Protein AF-A0AA38WZA1-F1 (afdb_monomer_lite)

InterPro domains:
  IPR000462 CDP-alcohol phosphatidyltransferase [PF01066] (156-261)
  IPR043130 CDP-alcohol phosphatidyltransferase, transmembrane domain [G3DSA:1.20.120.1760] (141-340)
  IPR048254 CDP-alcohol phosphatidyltransferase, conserved site [PS00379] (199-221)

pLDDT: mean 84.02, std 13.25, range [41.31, 98.69]

Sequence (349 aa):
MSEPTSTIYILYNAKASILGKLNYACRKITAGSEDSPCAACDLTHGGLKLDESAEWKQTKKQIGGASVKQLHKDELTPEVRKFLDSNSLRWPMILGQDSKGGPIKLLIDASALQPVSHDHSAFLSLLDKRAAEEAVPIHVKDRLLLPVVPFVPNALLPNHITFIAFVVGLLACVAATSPRFSSLAVYLWLLNRLLDNLDGVLARSRDIASELGGFLDLLSDFIVYSLIPICVAYGQYAANGPDWFTASSFLAITILEATFHVNNFVLFYIAAVSATKQEGELTSLTMKPALIEGLESGLIFTAMFIWPEYVVVMSWAMSLGVVIGTVQRVAALIRVLSNMESVKREKDS

Secondary structure (DSSP, 8-state):
-PPPSEEEEEE-SS-SSHHHHHHHHHHHHHS-TT--S-HHHHHHB-TT--SBPHHHHHHHHHEESEEEEEE-TTS--HHHHHHHHHHTPPSSEEEEEETTTPPPEEEE-HHHHGGGTT-HHHHHHHHHHHHHHTT---EETTTTTGGGGGGS-TTS-HHHHHHHHHHHHHHHHHHHTSGGGHHHHHHHHHHHHHHHHHHHHHHHHTT---HHHHHHHHHHHHHHHHHHHHHHHHHHHHHH-S-HHHHHHHHHHHHHHHHHHHHHHHHHHHHHHHHH--STTGGGTTTPPPSS-HHHHHHHHHHHHH-GGGHHHHHHHHHHHHHHHHHHHHHHHHHHHHHHHHHHHHH--

Foldseek 3Di:
DPPQQKAKEWEWPFDPDPVRLVVQLVCQVPDPPQDRSALSQLQQDDPSDNHGDPLNVLLCVQWASYHYHYDYPVRDDPLRVVVCVVPVADPDFMWMGGPVRRHIGTQGGPVRSNVCSNFSLSVLLSSVVSCVVVVRDIGGPPNVQSVVLVVDDPVCALVNLLVVLLVLLVVLLVLLLALVSLVVSLVSLVVSVVSLSNSVVNCSRVVNDDPVSVVSSVVSCVVSLLSLLVSLLNNVCVVPPDDPLSVLSVVLSVLLVVLVVLLVVLVVVLVVVVVVDPDDPSVVLPDPDFQDDDVNSSVLSSVCSVCVSCSNVSSNVNSVSSNRRSVVSVVVVVVSVVVVVVVVVVVVD

Radius of gyration: 25.32 Å; chains: 1; bounding box: 64×42×68 Å

Structure (mmCIF, N/CA/C/O backbone):
data_AF-A0AA38WZA1-F1
#
_entry.id   AF-A0AA38WZA1-F1
#
loop_
_atom_site.group_PDB
_atom_site.id
_atom_site.type_symbol
_atom_site.label_atom_id
_atom_site.label_alt_id
_atom_site.label_comp_id
_atom_site.label_asym_id
_atom_site.label_entity_id
_atom_site.label_seq_id
_atom_site.pdbx_PDB_ins_code
_atom_site.Cartn_x
_atom_site.Cartn_y
_atom_site.Cartn_z
_atom_site.occupancy
_atom_site.B_iso_or_equiv
_atom_site.auth_seq_id
_atom_site.auth_comp_id
_atom_site.auth_asym_id
_atom_site.auth_atom_id
_atom_site.pdbx_PDB_model_num
ATOM 1 N N . MET A 1 1 ? -0.661 11.905 12.831 1.00 42.66 1 MET A N 1
ATOM 2 C CA . MET A 1 1 ? -2.131 11.832 12.693 1.00 42.66 1 MET A CA 1
ATOM 3 C C . MET A 1 1 ? -2.667 13.250 12.710 1.00 42.66 1 MET A C 1
ATOM 5 O O . MET A 1 1 ? -2.333 13.977 13.636 1.00 42.66 1 MET A O 1
ATOM 9 N N . SER A 1 2 ? -3.411 13.668 11.685 1.00 42.75 2 SER A N 1
ATOM 10 C CA . SER A 1 2 ? -4.224 14.888 11.762 1.00 42.75 2 SER A CA 1
ATOM 11 C C . SER A 1 2 ? -5.241 14.723 12.892 1.00 42.75 2 SER A C 1
ATOM 13 O O . SER A 1 2 ? -5.785 13.627 13.054 1.00 42.75 2 SER A O 1
ATOM 15 N N . GLU A 1 3 ? -5.478 15.765 13.688 1.00 55.97 3 GLU A N 1
ATOM 16 C CA . GLU A 1 3 ? -6.520 15.718 14.717 1.00 55.97 3 GLU A CA 1
ATOM 17 C C . GLU A 1 3 ? -7.881 15.356 14.095 1.00 55.97 3 GLU A C 1
ATOM 19 O O . GLU A 1 3 ? -8.160 15.759 12.961 1.00 55.97 3 GLU A O 1
ATOM 24 N N . PRO A 1 4 ? -8.722 14.568 14.791 1.00 60.84 4 PRO A N 1
ATOM 25 C CA . PRO A 1 4 ? -10.035 14.199 14.280 1.00 60.84 4 PRO A CA 1
ATOM 26 C C . PRO A 1 4 ? -10.887 15.453 14.044 1.00 60.84 4 PRO A C 1
ATOM 28 O O . PRO A 1 4 ? -11.133 16.244 14.955 1.00 60.84 4 PRO A O 1
ATOM 31 N N . THR A 1 5 ? -11.365 15.614 12.811 1.00 79.50 5 THR A N 1
ATOM 32 C CA . THR A 1 5 ? -12.205 16.738 12.376 1.00 79.50 5 THR A CA 1
ATOM 33 C C . THR A 1 5 ? -13.684 16.524 12.686 1.00 79.50 5 THR A C 1
ATOM 35 O O . THR A 1 5 ? -14.514 17.379 12.410 1.00 79.50 5 THR A O 1
ATOM 38 N N . SER A 1 6 ? -14.059 15.367 13.226 1.00 89.31 6 SER A N 1
ATOM 39 C CA . SER A 1 6 ? -15.441 15.040 13.577 1.00 89.31 6 SER A CA 1
ATOM 40 C C . SER A 1 6 ? -15.524 14.032 14.719 1.00 89.31 6 SER A C 1
ATOM 42 O O . SER A 1 6 ? -14.541 13.399 15.100 1.00 89.31 6 SER A O 1
ATOM 44 N N . THR A 1 7 ? -16.717 13.874 15.278 1.00 91.81 7 THR A N 1
ATOM 45 C CA . THR A 1 7 ? -17.067 12.828 16.237 1.00 91.81 7 THR A CA 1
ATOM 46 C C . THR A 1 7 ? -18.258 12.039 15.707 1.00 91.81 7 THR A C 1
ATOM 48 O O . THR A 1 7 ? -19.277 12.623 15.342 1.00 91.81 7 THR A O 1
ATOM 51 N N . ILE A 1 8 ? -18.133 10.714 15.682 1.00 93.81 8 ILE A N 1
ATOM 52 C CA . ILE A 1 8 ? -19.229 9.783 15.407 1.00 93.81 8 ILE A CA 1
ATOM 53 C C . ILE A 1 8 ? -19.674 9.176 16.734 1.00 93.81 8 ILE A C 1
ATOM 55 O O . ILE A 1 8 ? -18.859 8.602 17.456 1.00 93.81 8 ILE A O 1
ATOM 59 N N . TYR A 1 9 ? -20.959 9.299 17.055 1.00 93.94 9 TYR A N 1
ATOM 60 C CA . TYR A 1 9 ? -21.560 8.718 18.250 1.00 93.94 9 TYR A CA 1
ATOM 61 C C . TYR A 1 9 ? -22.383 7.493 17.872 1.00 93.94 9 TYR A C 1
ATOM 63 O O . TYR A 1 9 ? -23.349 7.608 17.123 1.00 93.94 9 TYR A O 1
ATOM 71 N N . ILE A 1 10 ? -22.039 6.338 18.428 1.00 93.75 10 ILE A N 1
ATOM 72 C CA . ILE A 1 10 ? -22.812 5.102 18.297 1.00 93.75 10 ILE A CA 1
ATOM 73 C C . ILE A 1 10 ? -23.594 4.916 19.586 1.00 93.75 10 ILE A C 1
ATOM 75 O O . ILE A 1 10 ? -23.008 4.768 20.661 1.00 93.75 10 ILE A O 1
ATOM 79 N N . LEU A 1 11 ? -24.917 4.985 19.479 1.00 92.31 11 LEU A N 1
ATOM 80 C CA . LEU A 1 11 ? -25.811 5.040 20.624 1.00 92.31 11 LEU A CA 1
ATOM 81 C C . LEU A 1 11 ? -26.553 3.714 20.801 1.00 92.31 11 LEU A C 1
ATOM 83 O O . LEU A 1 11 ? -27.397 3.332 19.985 1.00 92.31 11 LEU A O 1
ATOM 87 N N . TYR A 1 12 ? -26.266 3.027 21.907 1.00 88.44 12 TYR A N 1
ATOM 88 C CA . TYR A 1 12 ? -26.817 1.704 22.193 1.00 88.44 12 TYR A CA 1
ATOM 89 C C . TYR A 1 12 ? -28.188 1.753 22.858 1.00 88.44 12 TYR A C 1
ATOM 91 O O . TYR A 1 12 ? -28.436 2.526 23.78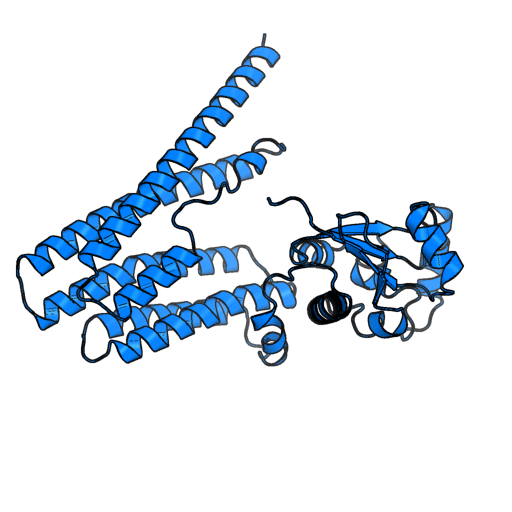4 1.00 88.44 12 TYR A O 1
ATOM 99 N N . ASN A 1 13 ? -29.066 0.815 22.497 1.00 86.31 13 ASN A N 1
ATOM 100 C CA . ASN A 1 13 ? -30.327 0.593 23.209 1.00 86.31 13 ASN A CA 1
ATOM 101 C C . ASN A 1 13 ? -30.139 -0.202 24.526 1.00 86.31 13 ASN A C 1
ATOM 103 O O . ASN A 1 13 ? -30.942 -1.080 24.853 1.00 86.31 13 ASN A O 1
ATOM 107 N N . ALA A 1 14 ? -29.079 0.095 25.282 1.00 81.31 14 ALA A N 1
ATOM 108 C CA . ALA A 1 14 ? -28.674 -0.612 26.496 1.00 81.31 14 ALA A CA 1
ATOM 109 C C . ALA A 1 14 ? -28.060 0.350 27.534 1.00 81.31 14 ALA A C 1
ATOM 111 O O . ALA A 1 14 ? -27.714 1.488 27.211 1.00 81.31 14 ALA A O 1
ATOM 112 N N . LYS A 1 15 ? -27.963 -0.104 28.791 1.00 78.12 15 LYS A N 1
ATOM 113 C CA . LYS A 1 15 ? -27.256 0.593 29.881 1.00 78.12 15 LYS A CA 1
ATOM 114 C C . LYS A 1 15 ? -25.952 -0.141 30.201 1.00 78.12 15 LYS A C 1
ATOM 116 O O . LYS A 1 15 ? -25.954 -1.372 30.196 1.00 78.12 15 LYS A O 1
ATOM 121 N N . ALA A 1 16 ? -24.894 0.594 30.533 1.00 70.00 16 ALA A N 1
ATOM 122 C CA . ALA A 1 16 ? -23.582 0.041 30.869 1.00 70.00 16 ALA A CA 1
ATOM 123 C C . ALA A 1 16 ? -23.540 -0.621 32.261 1.00 70.00 16 ALA A C 1
ATOM 125 O O . ALA A 1 16 ? -22.668 -1.447 32.532 1.00 70.00 16 ALA A O 1
ATOM 126 N N . SER A 1 17 ? -24.481 -0.296 33.154 1.00 74.56 17 SER A N 1
ATOM 127 C CA . SER A 1 17 ? -24.561 -0.880 34.502 1.00 74.56 17 SER A CA 1
ATOM 128 C C . SER A 1 17 ? -24.765 -2.404 34.512 1.00 74.56 17 SER A C 1
ATOM 130 O O . SER A 1 17 ? -25.388 -2.961 33.614 1.00 74.56 17 SER A O 1
ATOM 132 N N . ILE A 1 18 ? -24.314 -3.096 35.568 1.00 68.56 18 ILE A N 1
ATOM 133 C CA . ILE A 1 18 ? -24.447 -4.566 35.719 1.00 68.56 18 ILE A CA 1
ATOM 134 C C . ILE A 1 18 ? -25.905 -5.028 35.542 1.00 68.56 18 ILE A C 1
ATOM 136 O O . ILE A 1 18 ? -26.176 -5.980 34.812 1.00 68.56 18 ILE A O 1
ATOM 140 N N . LEU A 1 19 ? -26.857 -4.309 36.147 1.00 66.50 19 LEU A N 1
ATOM 141 C CA . LEU A 1 19 ? -28.291 -4.568 35.969 1.00 66.50 19 LEU A CA 1
ATOM 142 C C . LEU A 1 19 ? -28.751 -4.334 34.520 1.00 66.50 19 LEU A C 1
ATOM 144 O O . LEU A 1 19 ? -29.593 -5.067 34.006 1.00 66.50 19 LEU A O 1
ATOM 148 N N . GLY A 1 20 ? -28.201 -3.314 33.858 1.00 64.38 20 GLY A N 1
ATOM 149 C CA . GLY A 1 20 ? -28.440 -3.022 32.446 1.00 64.38 20 GLY A CA 1
ATOM 150 C C . GLY A 1 20 ? -27.975 -4.145 31.523 1.00 64.38 20 GLY A C 1
ATOM 151 O O . GLY A 1 20 ? -28.714 -4.534 30.619 1.00 64.38 20 GLY A O 1
ATOM 152 N N . LYS A 1 21 ? -26.798 -4.708 31.809 1.00 68.50 21 LYS A N 1
ATOM 153 C CA . LYS A 1 21 ? -26.212 -5.846 31.089 1.00 68.50 21 LYS A CA 1
ATOM 154 C C . LYS A 1 21 ? -27.073 -7.103 31.215 1.00 68.50 21 LYS A C 1
ATOM 156 O O . LYS A 1 21 ? -27.372 -7.737 30.208 1.00 68.50 21 LYS A O 1
ATOM 161 N N . LEU A 1 22 ? -27.530 -7.421 32.430 1.00 66.62 22 LEU A N 1
ATOM 162 C CA . LEU A 1 22 ? -28.436 -8.550 32.679 1.00 66.62 22 LEU A CA 1
ATOM 163 C C . LEU A 1 22 ? -29.771 -8.377 31.944 1.00 66.62 22 LEU A C 1
ATOM 165 O O . LEU A 1 22 ? -30.235 -9.300 31.283 1.00 66.62 22 LEU A O 1
ATOM 169 N N . ASN A 1 23 ? -30.353 -7.177 31.993 1.00 69.62 23 ASN A N 1
ATOM 170 C CA . ASN A 1 23 ? -31.602 -6.881 31.294 1.00 69.62 23 ASN A CA 1
ATOM 171 C C . ASN A 1 23 ? -31.451 -6.989 29.764 1.00 69.62 23 ASN A C 1
ATOM 173 O O . ASN A 1 23 ? -32.326 -7.520 29.083 1.00 69.62 23 ASN A O 1
ATOM 177 N N . TYR A 1 24 ? -30.325 -6.529 29.211 1.00 66.25 24 TYR A N 1
ATOM 178 C CA . TYR A 1 24 ? -30.019 -6.693 27.790 1.00 66.25 24 TYR A CA 1
ATOM 179 C C . TYR A 1 24 ? -29.881 -8.171 27.399 1.00 66.25 24 TYR A C 1
ATOM 181 O O . TYR A 1 24 ? -30.497 -8.597 26.425 1.00 66.25 24 TYR A O 1
ATOM 189 N N . ALA A 1 25 ? -29.142 -8.960 28.185 1.00 60.75 25 ALA A N 1
ATOM 190 C CA . ALA A 1 25 ? -28.989 -10.394 27.955 1.00 60.75 25 ALA A CA 1
ATOM 191 C C . ALA A 1 25 ? -30.342 -11.124 27.987 1.00 60.75 25 ALA A C 1
ATOM 193 O O . ALA A 1 25 ? -30.638 -11.891 27.075 1.00 60.75 25 ALA A O 1
ATOM 194 N N . CYS A 1 26 ? -31.203 -10.824 28.967 1.00 64.12 26 CYS A N 1
ATOM 195 C CA . CYS A 1 26 ? -32.563 -11.361 29.013 1.00 64.12 26 CYS A CA 1
ATOM 196 C C . CYS A 1 26 ? -33.363 -10.987 27.759 1.00 64.12 26 CYS A C 1
ATOM 198 O O . CYS A 1 26 ? -33.922 -11.876 27.130 1.00 64.12 26 CYS A O 1
ATOM 200 N N . ARG A 1 27 ? -33.360 -9.710 27.344 1.00 70.12 27 ARG A N 1
ATOM 201 C CA . ARG A 1 27 ? -34.055 -9.255 26.124 1.00 70.12 27 ARG A CA 1
ATOM 202 C C . ARG A 1 27 ? -33.542 -9.928 24.853 1.00 70.12 27 ARG A C 1
ATOM 204 O O . ARG A 1 27 ? -34.330 -10.154 23.948 1.00 70.12 27 ARG A O 1
ATOM 211 N N . LYS A 1 28 ? -32.244 -10.226 24.774 1.00 66.25 28 LYS A N 1
ATOM 212 C CA . LYS A 1 28 ? -31.635 -10.914 23.627 1.00 66.25 28 LYS A CA 1
ATOM 213 C C . LYS A 1 28 ? -32.010 -12.397 23.578 1.00 66.25 28 LYS A C 1
ATOM 215 O O . LYS A 1 28 ? -32.146 -12.938 22.493 1.00 66.25 28 LYS A O 1
ATOM 220 N N . ILE A 1 29 ? -32.210 -13.034 24.733 1.00 62.12 29 ILE A N 1
ATOM 221 C CA . ILE A 1 29 ? -32.649 -14.437 24.831 1.00 62.12 29 ILE A CA 1
ATOM 222 C C . ILE A 1 29 ? -34.163 -14.574 24.599 1.00 62.12 29 ILE A C 1
ATOM 224 O O . ILE A 1 29 ? -34.610 -15.589 24.077 1.00 62.12 29 ILE A O 1
ATOM 228 N N . THR A 1 30 ? -34.960 -13.575 24.995 1.00 62.84 30 THR A N 1
ATOM 229 C CA . THR A 1 30 ? -36.426 -13.607 24.858 1.00 62.84 30 THR A CA 1
ATOM 230 C C . THR A 1 30 ? -36.948 -13.018 23.547 1.00 62.84 30 THR A C 1
ATOM 232 O O . THR A 1 30 ? -38.119 -13.221 23.230 1.00 62.84 30 THR A O 1
ATOM 235 N N . ALA A 1 31 ? -36.125 -12.280 22.798 1.00 59.47 31 ALA A N 1
ATOM 236 C CA . ALA A 1 31 ? -36.460 -11.826 21.453 1.00 59.47 31 ALA A CA 1
ATOM 237 C C . ALA A 1 31 ? -36.392 -12.999 20.460 1.00 59.47 31 ALA A C 1
ATOM 239 O O . ALA A 1 31 ? -35.488 -13.831 20.530 1.00 59.47 31 ALA A O 1
ATOM 240 N N . GLY A 1 32 ? -37.359 -13.076 19.541 1.00 51.56 32 GLY A N 1
ATOM 241 C CA . GLY A 1 32 ? -37.324 -14.045 18.443 1.00 51.56 32 GLY A CA 1
ATOM 242 C C . GLY A 1 32 ? -36.107 -13.813 17.542 1.00 51.56 32 GLY A C 1
ATOM 243 O O . GLY A 1 32 ? -35.591 -12.701 17.470 1.00 51.56 32 GLY A O 1
ATOM 244 N N . SER A 1 33 ? -35.660 -14.853 16.837 1.00 49.12 33 SER A N 1
ATOM 245 C CA . SER A 1 33 ? -34.433 -14.857 16.021 1.00 49.12 33 SER A CA 1
ATOM 246 C C . SER A 1 33 ? -34.364 -13.801 14.905 1.00 49.12 33 SER A C 1
ATOM 248 O O . SER A 1 33 ? -33.310 -13.661 14.294 1.00 49.12 33 SER A O 1
ATOM 250 N N . GLU A 1 34 ? -35.454 -13.083 14.623 1.00 43.75 34 GLU A N 1
ATOM 251 C CA . GLU A 1 34 ? -35.543 -12.084 13.549 1.00 43.75 34 GLU A CA 1
ATOM 252 C C . GLU A 1 34 ? -35.405 -10.625 14.029 1.00 43.75 34 GLU A C 1
ATOM 254 O O . GLU A 1 34 ? -35.058 -9.765 13.224 1.00 43.75 34 GLU A O 1
ATOM 259 N N . ASP A 1 35 ? -35.575 -10.333 15.326 1.00 53.62 35 ASP A N 1
ATOM 260 C CA . ASP A 1 35 ? -35.539 -8.960 15.852 1.00 53.62 35 ASP A CA 1
ATOM 261 C C . ASP A 1 35 ? -34.460 -8.795 16.926 1.00 53.62 35 ASP A C 1
ATOM 263 O O . ASP A 1 35 ? -34.670 -9.039 18.119 1.00 53.62 35 ASP A O 1
ATOM 267 N N . SER A 1 36 ? -33.282 -8.318 16.514 1.00 61.91 36 SER A N 1
ATOM 268 C CA . SER A 1 36 ? -32.263 -7.909 17.477 1.00 61.91 36 SER A CA 1
ATOM 269 C C . SER A 1 36 ? -32.758 -6.750 18.354 1.00 61.91 36 SER A C 1
ATOM 271 O O . SER A 1 36 ? -33.185 -5.713 17.838 1.00 61.91 36 SER A O 1
ATOM 273 N N . PRO A 1 37 ? -32.617 -6.831 19.690 1.00 69.75 37 PRO A N 1
ATOM 274 C CA . PRO A 1 37 ? -32.980 -5.738 20.588 1.00 69.75 37 PRO A CA 1
ATOM 275 C C . PRO A 1 37 ? -32.096 -4.482 20.433 1.00 69.75 37 PRO A C 1
ATOM 277 O O . PRO A 1 37 ? -32.447 -3.428 20.988 1.00 69.75 37 PRO A O 1
ATOM 280 N N . CYS A 1 38 ? -30.950 -4.584 19.741 1.00 80.25 38 CYS A N 1
ATOM 281 C CA . CYS A 1 38 ? -30.001 -3.495 19.513 1.00 80.25 38 CYS A CA 1
ATOM 282 C C . CYS A 1 38 ? -29.045 -3.792 18.332 1.00 80.25 38 CYS A C 1
ATOM 284 O O . CYS A 1 38 ? -27.945 -4.295 18.547 1.00 80.25 38 CYS A O 1
ATOM 286 N N . ALA A 1 39 ? -29.396 -3.364 17.113 1.00 84.25 39 ALA A N 1
ATOM 287 C CA . ALA A 1 39 ? -28.523 -3.438 15.929 1.00 84.25 39 ALA A CA 1
ATOM 288 C C . ALA A 1 39 ? -27.110 -2.864 16.140 1.00 84.25 39 ALA A C 1
ATOM 290 O O . ALA A 1 39 ? -26.127 -3.456 15.711 1.00 84.25 39 ALA A O 1
ATOM 291 N N . ALA A 1 40 ? -26.990 -1.730 16.840 1.00 85.44 40 ALA A N 1
ATOM 292 C CA . ALA A 1 40 ? -25.684 -1.152 17.160 1.00 85.44 40 ALA A CA 1
ATOM 293 C C . ALA A 1 40 ? -24.842 -2.084 18.038 1.00 85.44 40 ALA A C 1
ATOM 295 O O . ALA A 1 40 ? -23.640 -2.160 17.858 1.00 85.44 40 ALA A O 1
ATOM 296 N N . CYS A 1 41 ? -25.464 -2.789 18.981 1.00 82.88 41 CYS A N 1
ATOM 297 C CA . CYS A 1 41 ? -24.758 -3.697 19.873 1.00 82.88 41 CYS A CA 1
ATOM 298 C C . CYS A 1 41 ? -24.292 -4.948 19.121 1.00 82.88 41 CYS A C 1
ATOM 300 O O . CYS A 1 41 ? -23.222 -5.464 19.409 1.00 82.88 41 CYS A O 1
ATOM 302 N N . ASP A 1 42 ? -25.081 -5.426 18.160 1.00 82.56 42 ASP A N 1
ATOM 303 C CA . ASP A 1 42 ? -24.686 -6.555 17.317 1.00 82.56 42 ASP A CA 1
ATOM 304 C C . ASP A 1 42 ? -23.568 -6.201 16.334 1.00 82.56 42 ASP A C 1
ATOM 306 O O . ASP A 1 42 ? -22.722 -7.044 16.061 1.00 82.56 42 ASP A O 1
ATOM 310 N N . LEU A 1 43 ? -23.528 -4.948 15.876 1.00 83.81 43 LEU A N 1
ATOM 311 C CA . LEU A 1 43 ? -22.451 -4.432 15.036 1.00 83.81 43 LEU A CA 1
ATOM 312 C C . LEU A 1 43 ? -21.132 -4.275 15.809 1.00 83.81 43 LEU A C 1
ATOM 314 O O . LEU A 1 43 ? -20.058 -4.379 15.224 1.00 83.81 43 LEU A O 1
ATOM 318 N N . THR A 1 44 ? -21.188 -3.961 17.108 1.00 83.81 44 THR A N 1
ATOM 319 C CA . THR A 1 44 ? -19.987 -3.610 17.882 1.00 83.81 44 THR A CA 1
ATOM 320 C C . THR A 1 44 ? -19.493 -4.693 18.839 1.00 83.81 44 THR A C 1
ATOM 322 O O . THR A 1 44 ? -18.324 -4.655 19.234 1.00 83.81 44 THR A O 1
ATOM 325 N N . HIS A 1 45 ? -20.335 -5.660 19.217 1.00 80.06 45 HIS A N 1
ATOM 326 C CA . HIS A 1 45 ? -20.035 -6.652 20.253 1.00 80.06 45 HIS A CA 1
ATOM 327 C C . HIS A 1 45 ? -20.227 -8.101 19.784 1.00 80.06 45 HIS A C 1
ATOM 329 O O . HIS A 1 45 ? -21.230 -8.464 19.172 1.00 80.06 45 HIS A O 1
ATOM 335 N N . GLY A 1 46 ? -19.288 -8.971 20.173 1.00 58.12 46 GLY A N 1
ATOM 336 C CA . GLY A 1 46 ? -19.288 -10.401 19.844 1.00 58.12 46 GLY A CA 1
ATOM 337 C C . GLY A 1 46 ? -20.189 -11.239 20.761 1.00 58.12 46 GLY A C 1
ATOM 338 O O . GLY A 1 46 ? -19.706 -12.032 21.572 1.00 58.12 46 GLY A O 1
ATOM 339 N N . GLY A 1 47 ? -21.510 -11.081 20.654 1.00 58.88 47 GLY A N 1
ATOM 340 C CA . GLY A 1 47 ? -22.481 -11.929 21.362 1.00 58.88 47 GLY A CA 1
ATOM 341 C C . GLY A 1 47 ? -22.907 -11.404 22.741 1.00 58.88 47 GLY A C 1
ATOM 342 O O . GLY A 1 47 ? -23.539 -10.353 22.828 1.00 58.88 47 GLY A O 1
ATOM 343 N N . LEU A 1 48 ? -22.682 -12.186 23.810 1.00 51.34 48 LEU A N 1
ATOM 344 C CA . LEU A 1 48 ? -23.054 -11.843 25.202 1.00 51.34 48 LEU A CA 1
ATOM 345 C C . LEU A 1 48 ? -21.925 -11.151 25.982 1.00 51.34 48 LEU A C 1
ATOM 347 O O . LEU A 1 48 ? -22.153 -10.647 27.084 1.00 51.34 48 LEU A O 1
ATOM 351 N N . LYS A 1 49 ? -20.706 -11.144 25.435 1.00 52.47 49 LYS A N 1
ATOM 352 C CA . LYS A 1 49 ? -19.605 -10.357 25.985 1.00 52.47 49 LYS A CA 1
ATOM 353 C C . LYS A 1 49 ? -19.719 -8.920 25.468 1.00 52.47 49 LYS A C 1
ATOM 355 O O . LYS A 1 49 ? -20.136 -8.687 24.341 1.00 52.47 49 LYS A O 1
ATOM 360 N N . LEU A 1 50 ? -19.425 -7.964 26.345 1.00 58.00 50 LEU A N 1
ATOM 361 C CA . LEU A 1 50 ? -19.583 -6.519 26.106 1.00 58.00 50 LEU A CA 1
ATOM 362 C C . LEU A 1 50 ? -18.256 -5.836 25.762 1.00 58.00 50 LEU A C 1
ATOM 364 O O . LEU A 1 50 ? -18.125 -4.619 25.867 1.00 58.00 50 LEU A O 1
ATOM 368 N N . ASP A 1 51 ? -17.249 -6.625 25.414 1.00 68.88 51 ASP A N 1
ATOM 369 C CA . ASP A 1 51 ? -16.049 -6.145 24.759 1.00 68.88 51 ASP A CA 1
ATOM 370 C C . ASP A 1 51 ? -16.336 -5.872 23.279 1.00 68.88 51 ASP A C 1
ATOM 372 O O . ASP A 1 51 ? -17.219 -6.472 22.664 1.00 68.88 51 ASP A O 1
ATOM 376 N N . GLU A 1 52 ? -15.622 -4.900 22.712 1.00 80.44 52 GLU A N 1
ATOM 377 C CA . GLU A 1 52 ? -15.641 -4.673 21.266 1.00 80.44 52 GLU A CA 1
ATOM 378 C C . GLU A 1 52 ? -15.212 -5.961 20.548 1.00 80.44 52 GLU A C 1
ATOM 380 O O . GLU A 1 52 ? -14.160 -6.527 20.886 1.00 80.44 52 GLU A O 1
ATOM 385 N N . SER A 1 53 ? -15.990 -6.393 19.550 1.00 79.06 53 SER A N 1
ATOM 386 C CA . SER A 1 53 ? -15.619 -7.537 18.715 1.00 79.06 53 SER A CA 1
ATOM 387 C C . SER A 1 53 ? -14.321 -7.250 17.950 1.00 79.06 53 SER A C 1
ATOM 389 O O . SER A 1 53 ? -13.910 -6.093 17.774 1.00 79.06 53 SER A O 1
ATOM 391 N N . ALA A 1 54 ? -13.630 -8.305 17.516 1.00 74.38 54 ALA A N 1
ATOM 392 C CA . ALA A 1 54 ? -12.430 -8.140 16.702 1.00 74.38 54 ALA A CA 1
ATOM 393 C C . ALA A 1 54 ? -12.762 -7.447 15.366 1.00 74.38 54 ALA A C 1
ATOM 395 O O . ALA A 1 54 ? -12.050 -6.510 14.983 1.00 74.38 54 ALA A O 1
ATOM 396 N N . GLU A 1 55 ? -13.887 -7.814 14.737 1.00 75.19 55 GLU A N 1
ATOM 397 C CA . GLU A 1 55 ? -14.351 -7.209 13.481 1.00 75.19 55 GLU A CA 1
ATOM 398 C C . GLU A 1 55 ? -14.672 -5.721 13.674 1.00 75.19 55 GLU A C 1
ATOM 400 O O . GLU A 1 55 ? -14.289 -4.858 12.872 1.00 75.19 55 GLU A O 1
ATOM 405 N N . TRP A 1 56 ? -15.308 -5.375 14.797 1.00 87.00 56 TRP A N 1
ATOM 406 C CA . TRP A 1 56 ? -15.629 -3.993 15.119 1.00 87.00 56 TRP A CA 1
ATOM 407 C C . TRP A 1 56 ? -14.380 -3.134 15.331 1.00 87.00 56 TRP A C 1
ATOM 409 O O . TRP A 1 56 ? -14.293 -2.023 14.801 1.00 87.00 56 TRP A O 1
ATOM 419 N N . LYS A 1 57 ? -13.361 -3.645 16.033 1.00 82.88 57 LYS A N 1
ATOM 420 C CA . LYS A 1 57 ? -12.082 -2.931 16.209 1.00 82.88 57 LYS A CA 1
ATOM 421 C C . LYS A 1 57 ? -11.423 -2.606 14.873 1.00 82.88 57 LYS A C 1
ATOM 423 O O . LYS A 1 57 ? -10.813 -1.544 14.736 1.00 82.88 57 LYS A O 1
ATOM 428 N N . GLN A 1 58 ? -11.527 -3.499 13.891 1.00 76.75 58 GLN A N 1
ATOM 429 C CA . GLN A 1 58 ? -11.008 -3.260 12.548 1.00 76.75 58 GLN A CA 1
ATOM 430 C C . GLN A 1 58 ? -11.862 -2.245 11.781 1.00 76.75 58 GLN A C 1
ATOM 432 O O . GLN A 1 58 ? -11.316 -1.319 11.185 1.00 76.75 58 GLN A O 1
ATOM 437 N N . THR A 1 59 ? -13.184 -2.361 11.867 1.00 82.38 59 THR A N 1
ATOM 438 C CA . THR A 1 59 ? -14.151 -1.434 11.254 1.00 82.38 59 THR A CA 1
ATOM 439 C C . THR A 1 59 ? -13.956 -0.007 11.749 1.00 82.38 59 THR A C 1
ATOM 441 O O . THR A 1 59 ? -13.836 0.931 10.965 1.00 82.38 59 THR A O 1
ATOM 444 N N . LYS A 1 60 ? -13.810 0.160 13.065 1.00 87.44 60 LYS A N 1
ATOM 445 C CA . LYS A 1 60 ? -13.549 1.444 13.716 1.00 87.44 60 LYS A CA 1
ATOM 446 C C . LYS A 1 60 ? -12.267 2.110 13.207 1.00 87.44 60 LYS A C 1
ATOM 448 O O . LYS A 1 60 ? -12.240 3.328 13.072 1.00 87.44 60 LYS A O 1
ATOM 453 N N . LYS A 1 61 ? -11.224 1.335 12.874 1.00 81.50 61 LYS A N 1
ATOM 454 C CA . LYS A 1 61 ? -9.973 1.855 12.281 1.00 81.50 61 LYS A CA 1
ATOM 455 C C . LYS A 1 61 ? -10.147 2.358 10.845 1.00 81.50 61 LYS A C 1
ATOM 457 O O . LYS A 1 61 ? -9.317 3.140 10.391 1.00 81.50 61 LYS A O 1
ATOM 462 N N . GLN A 1 62 ? -11.180 1.910 10.131 1.00 80.19 62 GLN A N 1
ATOM 463 C CA . GLN A 1 62 ? -11.462 2.363 8.766 1.00 80.19 62 GLN A CA 1
ATOM 464 C C . GLN A 1 62 ? -12.183 3.715 8.739 1.00 80.19 62 GLN A C 1
ATOM 466 O O . GLN A 1 62 ? -12.144 4.388 7.715 1.00 80.19 62 GLN A O 1
ATOM 471 N N . ILE A 1 63 ? -12.785 4.145 9.853 1.00 87.12 63 ILE A N 1
ATOM 472 C CA . ILE A 1 63 ? -13.429 5.457 9.991 1.00 87.12 63 ILE A CA 1
ATOM 473 C C . ILE A 1 63 ? -12.351 6.505 10.306 1.00 87.12 63 ILE A C 1
ATOM 475 O O . ILE A 1 63 ? -12.063 6.821 11.459 1.00 87.12 63 ILE A O 1
ATOM 479 N N . GLY A 1 64 ? -11.718 7.028 9.260 1.00 81.06 64 GLY A N 1
ATOM 480 C CA . GLY A 1 64 ? -10.763 8.129 9.333 1.00 81.06 64 GLY A CA 1
ATOM 481 C C . GLY A 1 64 ? -11.445 9.494 9.465 1.00 81.06 64 GLY A C 1
ATOM 482 O O . GLY A 1 64 ? -12.620 9.664 9.146 1.00 81.06 64 GLY A O 1
ATOM 483 N N . GLY A 1 65 ? -10.703 10.494 9.948 1.00 80.62 65 GLY A N 1
ATOM 484 C CA . GLY A 1 65 ? -11.200 11.871 10.095 1.00 80.62 65 GLY A CA 1
ATOM 485 C C . GLY A 1 65 ? -12.173 12.093 11.260 1.00 80.62 65 GLY A C 1
ATOM 486 O O . GLY A 1 65 ? -12.501 13.239 11.556 1.00 80.62 65 GLY A O 1
ATOM 487 N N . ALA A 1 66 ? -12.580 11.040 11.979 1.00 85.81 66 ALA A N 1
ATOM 488 C CA . ALA A 1 66 ? -13.472 11.159 13.125 1.00 85.81 66 ALA A CA 1
ATOM 489 C C . ALA A 1 66 ? -13.041 10.337 14.344 1.00 85.81 66 ALA A C 1
ATOM 491 O O . ALA A 1 66 ? -12.462 9.260 14.234 1.00 85.81 66 ALA A O 1
ATOM 492 N N . SER A 1 67 ? -13.382 10.842 15.530 1.00 88.88 67 SER A N 1
ATOM 493 C CA . SER A 1 67 ? -13.339 10.084 16.778 1.00 88.88 67 SER A CA 1
ATOM 494 C C . SER A 1 67 ? -14.637 9.299 16.946 1.00 88.88 67 SER A C 1
ATOM 496 O O . SER A 1 67 ? -15.720 9.881 16.948 1.00 88.88 67 SER A O 1
ATOM 498 N N . VAL A 1 68 ? -14.547 7.977 17.089 1.00 91.50 68 VAL A N 1
ATOM 499 C CA . VAL A 1 68 ? -15.720 7.113 17.281 1.00 91.50 68 VAL A CA 1
ATOM 500 C C . VAL A 1 68 ? -15.966 6.905 18.775 1.00 91.50 68 VAL A C 1
ATOM 502 O O . VAL A 1 68 ? -15.214 6.194 19.448 1.00 91.50 68 VAL A O 1
ATOM 505 N N . LYS A 1 69 ? -17.040 7.510 19.291 1.00 91.25 69 LYS A N 1
ATOM 506 C CA . LYS A 1 69 ? -17.521 7.359 20.669 1.00 91.25 69 LYS A CA 1
ATOM 507 C C . LYS A 1 69 ? -18.708 6.407 20.703 1.00 91.25 69 LYS A C 1
ATOM 509 O O . LYS A 1 69 ? -19.685 6.591 19.987 1.00 91.25 69 LYS A O 1
ATOM 514 N N . GLN A 1 70 ? -18.641 5.408 21.567 1.00 91.38 70 GLN A N 1
ATOM 515 C CA . GLN A 1 70 ? -19.720 4.446 21.776 1.00 91.38 70 GLN A CA 1
ATOM 516 C C . GLN A 1 70 ? -20.310 4.706 23.148 1.00 91.38 70 GLN A C 1
ATOM 518 O O . GLN A 1 70 ? -19.570 4.671 24.127 1.00 91.38 70 GLN A O 1
ATOM 523 N N . LEU A 1 71 ? -21.599 5.022 23.205 1.00 88.19 71 LEU A N 1
ATOM 524 C CA . LEU A 1 71 ? -22.248 5.471 24.431 1.00 88.19 71 LEU A CA 1
ATOM 525 C C . LEU A 1 71 ? -23.495 4.637 24.710 1.00 88.19 71 LEU A C 1
ATOM 527 O O . LEU A 1 71 ? -24.391 4.502 23.869 1.00 88.19 71 LEU A O 1
ATOM 531 N N . HIS A 1 72 ? -23.577 4.129 25.933 1.00 86.75 72 HIS A N 1
ATOM 532 C CA . HIS A 1 72 ? -24.812 3.599 26.493 1.00 86.75 72 HIS A CA 1
ATOM 533 C C . HIS A 1 72 ? -25.730 4.735 26.964 1.00 86.75 72 HIS A C 1
ATOM 535 O O . HIS A 1 72 ? -25.321 5.891 27.096 1.00 86.75 72 HIS A O 1
ATOM 541 N N . LYS A 1 73 ? -26.997 4.417 27.257 1.00 85.00 73 LYS A N 1
ATOM 542 C CA . LYS A 1 73 ? -28.004 5.415 27.681 1.00 85.00 73 LYS A CA 1
ATOM 543 C C . LYS A 1 73 ? -27.592 6.221 28.921 1.00 85.00 73 LYS A C 1
ATOM 545 O O . LYS A 1 73 ? -28.017 7.364 29.094 1.00 85.00 73 LYS A O 1
ATOM 550 N N . ASP A 1 74 ? -26.805 5.612 29.797 1.00 84.31 74 ASP A N 1
ATOM 551 C CA . ASP A 1 74 ? -26.266 6.183 31.030 1.00 84.31 74 ASP A CA 1
ATOM 552 C C . ASP A 1 74 ? -24.938 6.936 30.844 1.00 84.31 74 ASP A C 1
ATOM 554 O O . ASP A 1 74 ? -24.542 7.670 31.743 1.00 84.31 74 ASP A O 1
ATOM 558 N N . GLU A 1 75 ? -24.308 6.846 29.672 1.00 86.88 75 GLU A N 1
ATOM 559 C CA . GLU A 1 75 ? -23.004 7.457 29.357 1.00 86.88 75 GLU A CA 1
ATOM 560 C C . GLU A 1 75 ? -23.124 8.687 28.439 1.00 86.88 75 GLU A C 1
ATOM 562 O O . GLU A 1 75 ? -22.126 9.255 27.997 1.00 86.88 75 GLU A O 1
ATOM 567 N N . LEU A 1 76 ? -24.353 9.107 28.123 1.00 87.44 76 LEU A N 1
ATOM 568 C CA . LEU A 1 76 ? -24.607 10.230 27.224 1.00 87.44 76 LEU A CA 1
ATOM 569 C C . LEU A 1 76 ? -24.030 11.537 27.768 1.00 87.44 76 LEU A C 1
ATOM 571 O O . LEU A 1 76 ? -24.287 11.920 28.912 1.00 87.44 76 LEU A O 1
ATOM 575 N N . THR A 1 77 ? -23.334 12.274 26.904 1.00 87.88 77 THR A N 1
ATOM 576 C CA . THR A 1 77 ? -22.937 13.650 27.203 1.00 87.88 77 THR A CA 1
ATOM 577 C C . THR A 1 77 ? -24.177 14.557 27.275 1.00 87.88 77 THR A C 1
ATOM 579 O O . THR A 1 77 ? -25.196 14.266 26.633 1.00 87.88 77 THR A O 1
ATOM 582 N N . PRO A 1 78 ? -24.124 15.677 28.023 1.00 88.12 78 PRO A N 1
ATOM 583 C CA . PRO A 1 78 ? -25.253 16.607 28.130 1.00 88.12 78 PRO A CA 1
ATOM 584 C C . PRO A 1 78 ? -25.755 17.116 26.771 1.00 88.12 78 PRO A C 1
ATOM 586 O O . PRO A 1 78 ? -26.959 17.253 26.564 1.00 88.12 78 PRO A O 1
ATOM 589 N N . GLU A 1 79 ? -24.835 17.341 25.831 1.00 88.81 79 GLU A N 1
ATOM 590 C CA . GLU A 1 79 ? -25.129 17.794 24.468 1.00 88.81 79 GLU A CA 1
ATOM 591 C C . GLU A 1 79 ? -25.939 16.762 23.677 1.00 88.81 79 GLU A C 1
ATOM 593 O O . GLU A 1 79 ? -26.985 17.093 23.117 1.00 88.81 79 GLU A O 1
ATOM 598 N N . VAL A 1 80 ? -25.501 15.497 23.686 1.00 88.88 80 VAL A N 1
ATOM 599 C CA . VAL A 1 80 ? -26.203 14.403 23.003 1.00 88.88 80 VAL A CA 1
ATOM 600 C C . VAL A 1 80 ? -27.579 14.189 23.629 1.00 88.88 80 VAL A C 1
ATOM 602 O O . VAL A 1 80 ? -28.560 14.053 22.905 1.00 88.88 80 VAL A O 1
ATOM 605 N N . ARG A 1 81 ? -27.691 14.226 24.964 1.00 89.62 81 ARG A N 1
ATOM 606 C CA . ARG A 1 81 ? -28.984 14.086 25.651 1.00 89.62 81 ARG A CA 1
ATOM 607 C C . ARG A 1 81 ? -29.971 15.178 25.232 1.00 89.62 81 ARG A C 1
ATOM 609 O O . ARG A 1 81 ? -31.080 14.856 24.822 1.00 89.62 81 ARG A O 1
ATOM 616 N N . LYS A 1 82 ? -29.539 16.443 25.235 1.00 89.00 82 LYS A N 1
ATOM 617 C CA . LYS A 1 82 ? -30.374 17.578 24.809 1.00 89.00 82 LYS A CA 1
ATOM 618 C C . LYS A 1 82 ? -30.860 17.422 23.363 1.00 89.00 82 LYS A C 1
ATOM 620 O O . LYS A 1 82 ? -32.015 17.728 23.065 1.00 89.00 82 LYS A O 1
ATOM 625 N N . PHE A 1 83 ? -29.994 16.943 22.470 1.00 90.50 83 PHE A N 1
ATOM 626 C CA . PHE A 1 83 ? -30.358 16.670 21.080 1.00 90.50 83 PHE A CA 1
ATOM 627 C C . PHE A 1 83 ? -31.434 15.580 20.971 1.00 90.50 83 PHE A C 1
ATOM 629 O O . PHE A 1 83 ? -32.423 15.774 20.265 1.00 90.50 83 PHE A O 1
ATOM 636 N N . LEU A 1 84 ? -31.283 14.466 21.693 1.00 89.31 84 LEU A N 1
ATOM 637 C CA . LEU A 1 84 ? -32.260 13.372 21.689 1.00 89.31 84 LEU A CA 1
ATOM 638 C C . LEU A 1 84 ? -33.628 13.813 22.219 1.00 89.31 84 LEU A C 1
ATOM 640 O O . LEU A 1 84 ? -34.643 13.524 21.584 1.00 89.31 84 LEU A O 1
ATOM 644 N N . ASP A 1 85 ? -33.643 14.557 23.328 1.00 87.00 85 ASP A N 1
ATOM 645 C CA . ASP A 1 85 ? -34.871 15.071 23.947 1.00 87.00 85 ASP A CA 1
ATOM 646 C C . ASP A 1 85 ? -35.637 16.006 22.995 1.00 87.00 85 ASP A C 1
ATOM 648 O O . ASP A 1 85 ? -36.865 16.051 23.009 1.00 87.00 85 ASP A O 1
ATOM 652 N N . SER A 1 86 ? -34.914 16.714 22.120 1.00 88.38 86 SER A N 1
ATOM 653 C CA . SER A 1 86 ? -35.498 17.655 21.156 1.00 88.38 86 SER A CA 1
ATOM 654 C C . SER A 1 86 ? -36.036 16.989 19.881 1.00 88.38 86 SER A C 1
ATOM 656 O O . SER A 1 86 ? -36.833 17.604 19.180 1.00 88.38 86 SER A O 1
ATOM 658 N N . ASN A 1 87 ? -35.614 15.758 19.555 1.00 83.88 87 ASN A N 1
ATOM 659 C CA . ASN A 1 87 ? -35.852 15.147 18.236 1.00 83.88 87 ASN A CA 1
ATOM 660 C C . ASN A 1 87 ? -36.656 13.830 18.258 1.00 83.88 87 ASN A C 1
ATOM 662 O O . ASN A 1 87 ? -36.907 13.267 17.198 1.00 83.88 87 ASN A O 1
ATOM 666 N N . SER A 1 88 ? -37.090 13.331 19.425 1.00 83.25 88 SER A N 1
ATOM 667 C CA . SER A 1 88 ? -37.937 12.120 19.552 1.00 83.25 88 SER A CA 1
ATOM 668 C C . SER A 1 88 ? -37.451 10.914 18.721 1.00 83.25 88 SER A C 1
ATOM 670 O O . SER A 1 88 ? -38.222 10.264 18.012 1.00 83.25 88 SER A O 1
ATOM 672 N N . LEU A 1 89 ? -36.152 10.612 18.793 1.00 86.06 89 LEU A N 1
ATOM 673 C CA . LEU A 1 89 ? -35.500 9.595 17.960 1.00 86.06 89 LEU A CA 1
ATOM 674 C C . LEU A 1 89 ? -35.587 8.178 18.555 1.00 86.06 89 LEU A C 1
ATOM 676 O O . LEU A 1 89 ? -35.600 7.986 19.774 1.00 86.06 89 LEU A O 1
ATOM 680 N N . ARG A 1 90 ? -35.605 7.160 17.682 1.00 86.00 90 ARG A N 1
ATOM 681 C CA . ARG A 1 90 ? -35.657 5.739 18.070 1.00 86.00 90 ARG A CA 1
ATOM 682 C C . ARG A 1 90 ? -34.265 5.131 18.216 1.00 86.00 90 ARG A C 1
ATOM 684 O O . ARG A 1 90 ? -33.407 5.323 17.366 1.00 86.00 90 ARG A O 1
ATOM 691 N N . TRP A 1 91 ? -34.077 4.347 19.272 1.00 87.50 91 TRP A N 1
ATOM 692 C CA . TRP A 1 91 ? -32.846 3.596 19.527 1.00 87.50 91 TRP A CA 1
ATOM 693 C C . TRP A 1 91 ? -32.803 2.273 18.748 1.00 87.50 91 TRP A C 1
ATOM 695 O O . TRP A 1 91 ? -33.860 1.658 18.595 1.00 87.50 91 TRP A O 1
ATOM 705 N N . PRO A 1 92 ? -31.610 1.750 18.407 1.00 90.75 92 PRO A N 1
ATOM 706 C CA . PRO A 1 92 ? -30.298 2.415 18.431 1.00 90.75 92 PRO A CA 1
ATOM 707 C C . PRO A 1 92 ? -30.116 3.388 17.252 1.00 90.75 92 PRO A C 1
ATOM 709 O O . PRO A 1 92 ? -30.886 3.350 16.302 1.00 90.75 92 PRO A O 1
ATOM 712 N N . MET A 1 93 ? -29.108 4.262 17.304 1.00 93.38 93 MET A N 1
ATOM 713 C CA . MET A 1 93 ? -28.836 5.223 16.223 1.00 93.38 93 MET A CA 1
ATOM 714 C C . MET A 1 93 ? -27.361 5.626 16.174 1.00 93.38 93 MET A C 1
ATOM 716 O O . MET A 1 93 ? -26.615 5.403 17.131 1.00 93.38 93 MET A O 1
ATOM 720 N N . ILE A 1 94 ? -26.960 6.261 15.076 1.00 95.19 94 ILE A N 1
ATOM 721 C CA . ILE A 1 94 ? -25.618 6.810 14.888 1.00 95.19 94 ILE A CA 1
ATOM 722 C C . ILE A 1 94 ? -25.730 8.286 14.541 1.00 95.19 94 ILE A C 1
ATOM 724 O O . ILE A 1 94 ? -26.441 8.671 13.610 1.00 95.19 94 ILE A O 1
ATOM 728 N N . LEU A 1 95 ? -25.021 9.105 15.312 1.00 95.12 95 LEU A N 1
ATOM 729 C CA . LEU A 1 95 ? -24.971 10.552 15.155 1.00 95.12 95 LEU A CA 1
ATOM 730 C C . LEU A 1 95 ? -23.580 10.997 14.699 1.00 95.12 95 LEU A C 1
ATOM 732 O O . LEU A 1 95 ? -22.581 10.337 14.982 1.00 95.12 95 LEU A O 1
ATOM 736 N N . GLY A 1 96 ? -23.520 12.147 14.039 1.00 93.44 96 GLY A N 1
ATOM 737 C CA . GLY A 1 96 ? -22.286 12.795 13.611 1.00 93.44 96 GLY A CA 1
ATOM 738 C C . GLY A 1 96 ? -22.221 14.240 14.085 1.00 93.44 96 GLY A C 1
ATOM 739 O O . GLY A 1 96 ? -23.247 14.909 14.201 1.00 93.44 96 GLY A O 1
ATOM 740 N N . GLN A 1 97 ? -21.014 14.719 14.366 1.00 92.12 97 GLN A N 1
ATOM 741 C CA . GLN A 1 97 ? -20.760 16.098 14.768 1.00 92.12 97 GLN A CA 1
ATOM 742 C C . GLN A 1 97 ? -19.402 16.559 14.232 1.00 92.12 97 GLN A C 1
ATOM 744 O O . GLN A 1 97 ? -18.398 15.889 14.458 1.00 92.12 97 GLN A O 1
ATOM 749 N N . ASP A 1 98 ? -19.358 17.708 13.562 1.00 87.56 98 ASP A N 1
ATOM 750 C CA . ASP A 1 98 ? -18.105 18.361 13.155 1.00 87.56 98 ASP A CA 1
ATOM 751 C C . ASP A 1 98 ? -17.355 18.890 14.397 1.00 87.56 98 ASP A C 1
ATOM 753 O O . ASP A 1 98 ? -17.970 19.465 15.303 1.00 87.56 98 ASP A O 1
ATOM 757 N N . SER A 1 99 ? -16.032 18.700 14.457 1.00 70.69 99 SER A N 1
ATOM 758 C CA . SER A 1 99 ? -15.186 19.092 15.592 1.00 70.69 99 SER A CA 1
ATOM 759 C C . SER A 1 99 ? -15.145 20.603 15.836 1.00 70.69 99 SER A C 1
ATOM 761 O O . SER A 1 99 ? -14.793 21.024 16.937 1.00 70.69 99 SER A O 1
ATOM 763 N N . LYS A 1 100 ? -15.602 21.433 14.888 1.00 66.50 100 LYS A N 1
ATOM 764 C CA . LYS A 1 100 ? -15.791 22.888 15.072 1.00 66.50 100 LYS A CA 1
ATOM 765 C C . LYS A 1 100 ? -17.005 23.272 15.939 1.00 66.50 100 LYS A C 1
ATOM 767 O O . LYS A 1 100 ? -17.532 24.374 15.800 1.00 66.50 100 LYS A O 1
ATOM 772 N N . GLY A 1 101 ? -17.481 22.379 16.810 1.00 66.06 101 GLY A N 1
ATOM 773 C CA . GLY A 1 101 ? -18.680 22.611 17.624 1.00 66.06 101 GLY A CA 1
ATOM 774 C C . GLY A 1 101 ? -19.958 22.694 16.785 1.00 66.06 101 GLY A C 1
ATOM 775 O O . GLY A 1 101 ? -20.895 23.405 17.148 1.00 66.06 101 GLY A O 1
ATOM 776 N N . GLY A 1 102 ? -19.985 21.999 15.642 1.00 77.19 102 GLY A N 1
ATOM 777 C CA . GLY A 1 102 ? -21.153 21.951 14.768 1.00 77.19 102 GLY A CA 1
ATOM 778 C C . GLY A 1 102 ? -22.360 21.280 15.441 1.00 77.19 102 GLY A C 1
ATOM 779 O O . GLY A 1 102 ? -22.208 20.594 16.461 1.00 77.19 102 GLY A O 1
ATOM 780 N N . PRO A 1 103 ? -23.574 21.455 14.886 1.00 87.94 103 PRO A N 1
ATOM 781 C CA . PRO A 1 103 ? -24.755 20.774 15.397 1.00 87.94 103 PRO A CA 1
ATOM 782 C C . PRO A 1 103 ? -24.590 19.256 15.275 1.00 87.94 103 PRO A C 1
ATOM 784 O O . PRO A 1 103 ? -24.030 18.756 14.298 1.00 87.94 103 PRO A O 1
ATOM 787 N N . ILE A 1 104 ? -25.108 18.528 16.263 1.00 92.62 104 ILE A N 1
ATOM 788 C CA . ILE A 1 104 ? -25.236 17.071 16.189 1.00 92.62 104 ILE A CA 1
ATOM 789 C C . ILE A 1 104 ? -26.287 16.744 15.125 1.00 92.62 104 ILE A C 1
ATOM 791 O O . ILE A 1 104 ? -27.357 17.353 15.100 1.00 92.62 104 ILE A O 1
ATOM 795 N N . LYS A 1 105 ? -25.977 15.786 14.253 1.00 93.81 105 LYS A N 1
ATOM 796 C CA . LYS A 1 105 ? -26.847 15.334 13.163 1.00 93.81 105 LYS A CA 1
ATOM 797 C C . LYS A 1 105 ? -27.093 13.838 13.266 1.00 93.81 105 LYS A C 1
ATOM 799 O O . LYS A 1 105 ? -26.210 13.088 13.682 1.00 93.81 105 LYS A O 1
ATOM 804 N N . LEU A 1 106 ? -28.287 13.401 12.880 1.00 94.12 106 LEU A N 1
ATOM 805 C CA . LEU A 1 106 ? -28.613 11.984 12.752 1.00 94.12 106 LEU A CA 1
ATOM 806 C C . LEU A 1 106 ? -28.051 11.466 11.428 1.00 94.12 106 LEU A C 1
ATOM 808 O O . LEU A 1 106 ? -28.440 11.954 10.377 1.00 94.12 106 LEU A O 1
ATOM 812 N N . LEU A 1 107 ? -27.156 10.480 11.481 1.00 93.88 107 LEU A N 1
ATOM 813 C CA . LEU A 1 107 ? -26.605 9.853 10.277 1.00 93.88 107 LEU A CA 1
ATOM 814 C C . LEU A 1 107 ? -27.374 8.583 9.917 1.00 93.88 107 LEU A C 1
ATOM 816 O O . LEU A 1 107 ? -27.770 8.394 8.772 1.00 93.88 107 LEU A O 1
ATOM 820 N N . ILE A 1 108 ? -27.581 7.697 10.894 1.00 94.50 108 ILE A N 1
ATOM 821 C CA . ILE A 1 108 ? -28.244 6.407 10.684 1.00 94.50 108 ILE A CA 1
ATOM 822 C C . ILE A 1 108 ? -29.246 6.185 11.816 1.00 94.50 108 ILE A C 1
ATOM 824 O O . ILE A 1 108 ? -28.872 6.149 12.989 1.00 94.50 108 ILE A O 1
ATOM 828 N N . ASP A 1 109 ? -30.522 6.047 11.466 1.00 92.38 109 ASP A N 1
ATOM 829 C CA . ASP A 1 109 ? -31.586 5.689 12.404 1.00 92.38 109 ASP A CA 1
ATOM 830 C C . ASP A 1 109 ? -31.675 4.171 12.643 1.00 92.38 109 ASP A C 1
ATOM 832 O O . ASP A 1 109 ? -31.014 3.373 11.978 1.00 92.38 109 ASP A O 1
ATOM 836 N N . ALA A 1 110 ? -32.525 3.761 13.587 1.00 88.12 110 ALA A N 1
ATOM 837 C CA . ALA A 1 110 ? -32.704 2.355 13.947 1.00 88.12 110 ALA A CA 1
ATOM 838 C C . ALA A 1 110 ? -33.113 1.458 12.764 1.00 88.12 110 ALA A C 1
ATOM 840 O O . ALA A 1 110 ? -32.657 0.321 12.674 1.00 88.12 110 ALA A O 1
ATOM 841 N N . SER A 1 111 ? -33.954 1.961 11.854 1.00 85.88 111 SER A N 1
ATOM 842 C CA . SER A 1 111 ? -34.456 1.187 10.713 1.00 85.88 111 SER A CA 1
ATOM 843 C C . SER A 1 111 ? -33.404 1.005 9.624 1.00 85.88 111 SER A C 1
ATOM 845 O O . SER A 1 111 ? -33.338 -0.054 9.012 1.00 85.88 111 SER A O 1
ATOM 847 N N . ALA A 1 112 ? -32.546 2.006 9.421 1.00 85.25 112 ALA A N 1
ATOM 848 C CA . ALA A 1 112 ? -31.431 1.940 8.485 1.00 85.25 112 ALA A CA 1
ATOM 849 C C . ALA A 1 112 ? -30.227 1.169 9.052 1.00 85.25 112 ALA A C 1
ATOM 851 O O . ALA A 1 112 ? -29.430 0.642 8.279 1.00 85.25 112 ALA A O 1
ATOM 852 N N . LEU A 1 113 ? -30.089 1.089 10.381 1.00 88.12 113 LEU A N 1
ATOM 853 C CA . LEU A 1 113 ? -29.004 0.353 11.035 1.00 88.12 113 LEU A CA 1
ATOM 854 C C . LEU A 1 113 ? -29.263 -1.158 11.100 1.00 88.12 113 LEU A C 1
ATOM 856 O O . LEU A 1 113 ? -28.315 -1.935 11.037 1.00 88.12 113 LEU A O 1
ATOM 860 N N . GLN A 1 114 ? -30.527 -1.579 11.210 1.00 85.75 114 GLN A N 1
ATOM 861 C CA . GLN A 1 114 ? -30.897 -2.993 11.338 1.00 85.75 114 GLN A CA 1
ATOM 862 C C . GLN A 1 114 ? -30.367 -3.877 10.188 1.00 85.75 114 GLN A C 1
ATOM 864 O O . GLN A 1 114 ? -29.775 -4.908 10.483 1.00 85.75 114 GLN A O 1
ATOM 869 N N . PRO A 1 115 ? -30.489 -3.506 8.896 1.00 79.44 115 PRO A N 1
ATOM 870 C CA . PRO A 1 115 ? -30.047 -4.366 7.796 1.00 79.44 115 PRO A CA 1
ATOM 871 C C . PRO A 1 115 ? -28.526 -4.532 7.709 1.00 79.44 115 PRO A C 1
ATOM 873 O O . PRO A 1 115 ? -28.054 -5.451 7.051 1.00 79.44 115 PRO A O 1
ATOM 876 N N . VAL A 1 116 ? -27.762 -3.636 8.343 1.00 81.19 116 VAL A N 1
ATOM 877 C CA . VAL A 1 116 ? -26.290 -3.631 8.314 1.00 81.19 116 VAL A CA 1
ATOM 878 C C . VAL A 1 116 ? -25.676 -4.054 9.652 1.00 81.19 116 VAL A C 1
ATOM 880 O O . VAL A 1 116 ? -24.465 -3.968 9.820 1.00 81.19 116 VAL A O 1
ATOM 883 N N . SER A 1 117 ? -26.481 -4.525 10.613 1.00 83.25 117 SER A N 1
ATOM 884 C CA . SER A 1 117 ? -26.027 -4.851 11.976 1.00 83.25 117 SER A CA 1
ATOM 885 C C . SER A 1 117 ? -25.032 -6.010 12.054 1.00 83.25 117 SER A C 1
ATOM 887 O O . SER A 1 117 ? -24.384 -6.180 13.079 1.00 83.25 117 SER A O 1
ATOM 889 N N . HIS A 1 118 ? -24.917 -6.801 10.987 1.00 80.56 118 HIS A N 1
ATOM 890 C CA . HIS A 1 118 ? -23.985 -7.925 10.870 1.00 80.56 118 HIS A CA 1
ATOM 891 C C . HIS A 1 118 ? -23.070 -7.811 9.639 1.00 80.56 118 HIS A C 1
ATOM 893 O O . HIS A 1 118 ? -22.346 -8.751 9.327 1.00 80.56 118 HIS A O 1
ATOM 899 N N . ASP A 1 119 ? -23.103 -6.677 8.929 1.00 78.69 119 ASP A N 1
ATOM 900 C CA . ASP A 1 119 ? -22.287 -6.430 7.739 1.00 78.69 119 ASP A CA 1
ATOM 901 C C . ASP A 1 119 ? -21.532 -5.107 7.897 1.00 78.69 119 ASP A C 1
ATOM 903 O O . ASP A 1 119 ? -22.045 -4.013 7.646 1.00 78.69 119 ASP A O 1
ATOM 907 N N . HIS A 1 120 ? -20.273 -5.223 8.310 1.00 82.31 120 HIS A N 1
ATOM 908 C CA . HIS A 1 120 ? -19.390 -4.090 8.561 1.00 82.31 120 HIS A CA 1
ATOM 909 C C . HIS A 1 120 ? -19.064 -3.287 7.289 1.00 82.31 120 HIS A C 1
ATOM 911 O O . HIS A 1 120 ? -18.880 -2.071 7.363 1.00 82.31 120 HIS A O 1
ATOM 917 N N . SER A 1 121 ? -19.029 -3.931 6.118 1.00 74.00 121 SER A N 1
ATOM 918 C CA . SER A 1 121 ? -18.766 -3.270 4.833 1.00 74.00 121 SER A CA 1
ATOM 919 C C . SER A 1 121 ? -19.971 -2.440 4.386 1.00 74.00 121 SER A C 1
ATOM 921 O O . SER A 1 121 ? -19.838 -1.264 4.018 1.00 74.00 121 SER A O 1
ATOM 923 N N . ALA A 1 122 ? -21.169 -3.023 4.486 1.00 75.56 122 ALA A N 1
ATOM 924 C CA . ALA A 1 122 ? -22.416 -2.320 4.219 1.00 75.56 122 ALA A CA 1
ATOM 925 C C . ALA A 1 122 ? -22.631 -1.175 5.219 1.00 75.56 122 ALA A C 1
ATOM 927 O O . ALA A 1 122 ? -23.031 -0.079 4.820 1.00 75.56 122 ALA A O 1
ATOM 928 N N . PHE A 1 123 ? -22.288 -1.388 6.494 1.00 89.00 123 PHE A N 1
ATOM 929 C CA . PHE A 1 123 ? -22.303 -0.349 7.517 1.00 89.00 123 PHE A CA 1
ATOM 930 C C . PHE A 1 123 ? -21.390 0.831 7.160 1.00 89.00 123 PHE A C 1
ATOM 932 O O . PHE A 1 123 ? -21.846 1.975 7.165 1.00 89.00 123 PHE A O 1
ATOM 939 N N . LEU A 1 124 ? -20.124 0.576 6.817 1.00 86.00 124 LEU A N 1
ATOM 940 C CA . LEU A 1 124 ? -19.174 1.630 6.452 1.00 86.00 124 LEU A CA 1
ATOM 941 C C . LEU A 1 124 ? -19.622 2.396 5.204 1.00 86.00 124 LEU A C 1
ATOM 943 O O . LEU A 1 124 ? -19.561 3.623 5.186 1.00 86.00 124 LEU A O 1
ATOM 947 N N . SER A 1 125 ? -20.143 1.688 4.200 1.00 78.25 125 SER A N 1
ATOM 948 C CA . SER A 1 125 ? -20.688 2.296 2.981 1.00 78.25 125 SER A CA 1
ATOM 949 C C . SER A 1 125 ? -21.891 3.200 3.279 1.00 78.25 125 SER A C 1
ATOM 951 O O . SER A 1 125 ? -21.996 4.306 2.741 1.00 78.25 125 SER A O 1
ATOM 953 N N . LEU A 1 126 ? -22.793 2.757 4.164 1.00 85.75 126 LEU A N 1
ATOM 954 C CA . LEU A 1 126 ? -23.946 3.540 4.604 1.00 85.75 126 LEU A CA 1
ATOM 955 C C . LEU A 1 126 ? -23.515 4.763 5.420 1.00 85.75 126 LEU A C 1
ATOM 957 O O . LEU A 1 126 ? -24.010 5.861 5.172 1.00 85.75 126 LEU A O 1
ATOM 961 N N . LEU A 1 127 ? -22.587 4.588 6.363 1.00 91.56 127 LEU A N 1
ATOM 962 C CA . LEU A 1 127 ? -22.061 5.664 7.199 1.00 91.56 127 LEU A CA 1
ATOM 963 C C . LEU A 1 127 ? -21.410 6.754 6.350 1.00 91.56 127 LEU A C 1
ATOM 965 O O . LEU A 1 127 ? -21.698 7.929 6.543 1.00 91.56 127 LEU A O 1
ATOM 969 N N . ASP A 1 128 ? -20.580 6.366 5.389 1.00 86.44 128 ASP A N 1
ATOM 970 C CA . ASP A 1 128 ? -19.879 7.278 4.490 1.00 86.44 128 ASP A CA 1
ATOM 971 C C . ASP A 1 128 ? -20.833 8.056 3.578 1.00 86.44 128 ASP A C 1
ATOM 973 O O . ASP A 1 128 ? -20.703 9.270 3.403 1.00 86.44 128 ASP A O 1
ATOM 977 N N . LYS A 1 129 ? -21.861 7.379 3.051 1.00 83.88 129 LYS A N 1
ATOM 978 C CA . LYS A 1 129 ? -22.934 8.029 2.291 1.00 83.88 129 LYS A CA 1
ATOM 979 C C . LYS A 1 129 ? -23.681 9.057 3.146 1.00 83.88 129 LYS A C 1
ATOM 981 O O . LYS A 1 129 ? -23.829 10.202 2.726 1.00 83.88 129 LYS A O 1
ATOM 986 N N . ARG A 1 130 ? -24.131 8.667 4.342 1.00 91.38 130 ARG A N 1
ATOM 987 C CA . ARG A 1 130 ? -24.917 9.528 5.242 1.00 91.38 130 ARG A CA 1
ATOM 988 C C . ARG A 1 130 ? -24.107 10.695 5.791 1.00 91.38 130 ARG A C 1
ATOM 990 O O . ARG A 1 130 ? -24.611 11.808 5.866 1.00 91.38 130 ARG A O 1
ATOM 997 N N . ALA A 1 131 ? -22.845 10.466 6.130 1.00 89.12 131 ALA A N 1
ATOM 998 C CA . ALA A 1 131 ? -21.946 11.522 6.568 1.00 89.12 131 ALA A CA 1
ATOM 999 C C . ALA A 1 131 ? -21.694 12.548 5.454 1.00 89.12 131 ALA A C 1
ATOM 1001 O O . ALA A 1 131 ? -21.683 13.744 5.734 1.00 89.12 131 ALA A O 1
ATOM 1002 N N . ALA A 1 132 ? -21.577 12.113 4.194 1.00 84.81 132 ALA A N 1
ATOM 1003 C CA . ALA A 1 132 ? -21.486 13.026 3.057 1.00 84.81 132 ALA A CA 1
ATOM 1004 C C . ALA A 1 132 ? -22.782 13.835 2.841 1.00 84.81 132 ALA A C 1
ATOM 1006 O O . ALA A 1 132 ? -22.702 15.047 2.654 1.00 84.81 132 ALA A O 1
ATOM 1007 N N . GLU A 1 133 ? -23.958 13.194 2.912 1.00 88.69 133 GLU A N 1
ATOM 1008 C CA . GLU A 1 133 ? -25.274 13.863 2.825 1.00 88.69 133 GLU A CA 1
ATOM 1009 C C . GLU A 1 133 ? -25.436 14.939 3.911 1.00 88.69 133 GLU A C 1
ATOM 1011 O O . GLU A 1 133 ? -25.877 16.053 3.637 1.00 88.69 133 GLU A O 1
ATOM 1016 N N . GLU A 1 134 ? -25.004 14.627 5.132 1.00 89.81 134 GLU A N 1
ATOM 1017 C CA . GLU A 1 134 ? -25.101 15.510 6.294 1.00 89.81 134 GLU A CA 1
ATOM 1018 C C . GLU A 1 134 ? -23.881 16.427 6.473 1.00 89.81 134 GLU A C 1
ATOM 1020 O O . GLU A 1 134 ? -23.778 17.130 7.482 1.00 89.81 134 GLU A O 1
ATOM 1025 N N . ALA A 1 135 ? -22.953 16.463 5.513 1.00 88.19 135 ALA A N 1
ATOM 1026 C CA . ALA A 1 135 ? -21.728 17.265 5.566 1.00 88.19 135 ALA A CA 1
ATOM 1027 C C . ALA A 1 135 ? -20.923 17.093 6.876 1.00 88.19 135 ALA A C 1
ATOM 1029 O O . ALA A 1 135 ? -20.407 18.061 7.435 1.00 88.19 135 ALA A O 1
ATOM 1030 N N . VAL A 1 136 ? -20.834 15.860 7.383 1.00 88.00 136 VAL A N 1
ATOM 1031 C CA . VAL A 1 136 ? -19.975 15.475 8.510 1.00 88.00 136 VAL A CA 1
ATOM 1032 C C . VAL A 1 136 ? -18.672 14.904 7.938 1.00 88.00 136 VAL A C 1
ATOM 1034 O O . VAL A 1 136 ? -18.707 13.832 7.331 1.00 88.00 136 VAL A O 1
ATOM 1037 N N . PRO A 1 137 ? -17.521 15.589 8.080 1.00 85.69 137 PRO A N 1
ATOM 1038 C CA . PRO A 1 137 ? -16.285 15.170 7.430 1.00 85.69 137 PRO A CA 1
ATOM 1039 C C . PRO A 1 137 ? -15.716 13.895 8.062 1.00 85.69 137 PRO A C 1
ATOM 1041 O O . PRO A 1 137 ? -15.095 13.923 9.126 1.00 85.69 137 PRO A O 1
ATOM 1044 N N . ILE A 1 138 ? -15.889 12.778 7.356 1.00 85.25 138 ILE A N 1
ATOM 1045 C CA . ILE A 1 138 ? -15.235 11.496 7.626 1.00 85.25 138 ILE A CA 1
ATOM 1046 C C . ILE A 1 138 ? -14.567 10.975 6.353 1.00 85.25 138 ILE A C 1
ATOM 1048 O O . ILE A 1 138 ? -14.897 11.391 5.244 1.00 85.25 138 ILE A O 1
ATOM 1052 N N . HIS A 1 139 ? -13.636 10.042 6.509 1.00 77.38 139 HIS A N 1
ATOM 1053 C CA . HIS A 1 139 ? -13.048 9.309 5.398 1.00 77.38 139 HIS A CA 1
ATOM 1054 C C . HIS A 1 139 ? -13.053 7.822 5.718 1.00 77.38 139 HIS A C 1
ATOM 1056 O O . HIS A 1 139 ? -12.299 7.372 6.578 1.00 77.38 139 HIS A O 1
ATOM 1062 N N . VAL A 1 140 ? -13.888 7.055 5.022 1.00 73.00 140 VAL A N 1
ATOM 1063 C CA . VAL A 1 140 ? -13.821 5.596 5.093 1.00 73.00 140 VAL A CA 1
ATOM 1064 C C . VAL A 1 140 ? -12.672 5.112 4.214 1.00 73.00 140 VAL A C 1
ATOM 1066 O O . VAL A 1 140 ? -12.677 5.310 2.996 1.00 73.00 140 VAL A O 1
ATOM 1069 N N . LYS A 1 141 ? -11.669 4.493 4.842 1.00 62.34 141 LYS A N 1
ATOM 1070 C CA . LYS A 1 141 ? -10.546 3.874 4.132 1.00 62.34 141 LYS A CA 1
ATOM 1071 C C . LYS A 1 141 ? -11.088 2.785 3.195 1.00 62.34 141 LYS A C 1
ATOM 1073 O O . LYS A 1 141 ? -12.019 2.076 3.555 1.00 62.34 141 LYS A O 1
ATOM 1078 N N . ASP A 1 142 ? -10.522 2.671 1.995 1.00 64.38 142 ASP A N 1
ATOM 1079 C CA . ASP A 1 142 ? -10.875 1.659 0.984 1.00 64.38 142 ASP A CA 1
ATOM 1080 C C . ASP A 1 142 ? -12.275 1.774 0.332 1.00 64.38 142 ASP A C 1
ATOM 1082 O O . ASP A 1 142 ? -12.700 0.868 -0.392 1.00 64.38 142 ASP A O 1
ATOM 1086 N N . ARG A 1 143 ? -12.966 2.915 0.500 1.00 64.25 143 ARG A N 1
ATOM 1087 C CA . ARG A 1 143 ? -14.309 3.219 -0.053 1.00 64.25 143 ARG A CA 1
ATOM 1088 C C . ARG A 1 143 ? -14.531 2.768 -1.502 1.00 64.25 143 ARG A C 1
ATOM 1090 O O . ARG A 1 143 ? -15.629 2.349 -1.852 1.00 64.25 143 ARG A O 1
ATOM 1097 N N . LEU A 1 144 ? -13.516 2.890 -2.358 1.00 70.88 144 LEU A N 1
ATOM 1098 C CA . LEU A 1 144 ? -13.643 2.627 -3.794 1.00 70.88 144 LEU A CA 1
ATOM 1099 C C . LEU A 1 144 ? -13.788 1.137 -4.132 1.00 70.88 144 LEU A C 1
ATOM 1101 O O . LEU A 1 144 ? -14.416 0.813 -5.136 1.00 70.88 144 LEU A O 1
ATOM 1105 N N . LEU A 1 145 ? -13.229 0.240 -3.313 1.00 77.81 145 LEU A N 1
ATOM 1106 C CA . LEU A 1 145 ? -13.203 -1.199 -3.600 1.00 77.81 145 LEU A CA 1
ATOM 1107 C C . LEU A 1 145 ? -14.243 -1.992 -2.803 1.00 77.81 145 LEU A C 1
ATOM 1109 O O . LEU A 1 145 ? -14.604 -3.091 -3.221 1.00 77.81 145 LEU A O 1
ATOM 1113 N N . LEU A 1 146 ? -14.795 -1.430 -1.720 1.00 72.38 146 LEU A N 1
ATOM 1114 C CA . LEU A 1 146 ? -15.875 -2.065 -0.950 1.00 72.38 146 LEU A CA 1
ATOM 1115 C C . LEU A 1 146 ? -17.087 -2.480 -1.811 1.00 72.38 146 LEU A C 1
ATOM 1117 O O . LEU A 1 146 ? -17.563 -3.599 -1.627 1.00 72.38 146 LEU A O 1
ATOM 1121 N N . PRO A 1 147 ? -17.557 -1.687 -2.801 1.00 77.31 147 PRO A N 1
ATOM 1122 C CA . PRO A 1 147 ? -18.657 -2.106 -3.671 1.00 77.31 147 PRO A CA 1
ATOM 1123 C C . PRO A 1 147 ? -18.323 -3.302 -4.570 1.00 77.31 147 PRO A C 1
ATOM 1125 O O . PRO A 1 147 ? -19.234 -3.952 -5.070 1.00 77.31 147 PRO A O 1
ATOM 1128 N N . VAL A 1 148 ? -17.037 -3.589 -4.800 1.00 81.69 148 VAL A N 1
ATOM 1129 C CA . VAL A 1 148 ? -16.582 -4.701 -5.649 1.00 81.69 148 VAL A CA 1
ATOM 1130 C C . VAL A 1 148 ? -16.576 -6.022 -4.875 1.00 81.69 148 VAL A C 1
ATOM 1132 O O . VAL A 1 148 ? -16.815 -7.075 -5.462 1.00 81.69 148 VAL A O 1
ATOM 1135 N N . VAL A 1 149 ? -16.364 -5.978 -3.555 1.00 81.81 149 VAL A N 1
ATOM 1136 C CA . VAL A 1 149 ? -16.250 -7.161 -2.685 1.00 81.81 149 VAL A CA 1
ATOM 1137 C C . VAL A 1 149 ? -17.403 -8.165 -2.848 1.00 81.81 149 VAL A C 1
ATOM 1139 O O . VAL A 1 149 ? -17.102 -9.350 -3.009 1.00 81.81 149 VAL A O 1
ATOM 1142 N N . PRO A 1 150 ? -18.694 -7.762 -2.869 1.00 79.25 150 PRO A N 1
ATOM 1143 C CA . PRO A 1 150 ? -19.804 -8.707 -3.022 1.00 79.25 150 PRO A CA 1
ATOM 1144 C C . PRO A 1 150 ? -19.802 -9.465 -4.355 1.00 79.25 150 PRO A C 1
ATOM 1146 O O . PRO A 1 150 ? -20.398 -10.534 -4.453 1.00 79.25 150 PRO A O 1
ATOM 1149 N N . PHE A 1 151 ? -19.135 -8.930 -5.383 1.00 88.00 151 PHE A N 1
ATOM 1150 C CA . PHE A 1 151 ? -19.013 -9.576 -6.692 1.00 88.00 151 PHE A CA 1
ATOM 1151 C C . PHE A 1 151 ? -17.855 -10.578 -6.756 1.00 88.00 151 PHE A C 1
ATOM 1153 O O . PHE A 1 151 ? -17.777 -11.365 -7.699 1.00 88.00 151 PHE A O 1
ATOM 1160 N N . VAL A 1 152 ? -16.956 -10.577 -5.767 1.00 89.75 152 VAL A N 1
ATOM 1161 C CA . VAL A 1 152 ? -15.879 -11.563 -5.680 1.00 89.75 152 VAL A CA 1
ATOM 1162 C C . VAL A 1 152 ? -16.462 -12.883 -5.159 1.00 89.75 152 VAL A C 1
ATOM 1164 O O . VAL A 1 152 ? -17.056 -12.896 -4.080 1.00 89.75 152 VAL A O 1
ATOM 1167 N N . PRO A 1 153 ? -16.278 -14.025 -5.850 1.00 91.69 153 PRO A N 1
ATOM 1168 C CA . PRO A 1 153 ? -16.764 -15.316 -5.366 1.00 91.69 153 PRO A CA 1
ATOM 1169 C C . PRO A 1 153 ? -16.151 -15.708 -4.015 1.00 91.69 153 PRO A C 1
ATOM 1171 O O . PRO A 1 153 ? -14.974 -15.446 -3.760 1.00 91.69 153 PRO A O 1
ATOM 1174 N N . ASN A 1 154 ? -16.910 -16.402 -3.163 1.00 87.06 154 ASN A N 1
ATOM 1175 C CA . ASN A 1 154 ? -16.417 -16.868 -1.855 1.00 87.06 154 ASN A CA 1
ATOM 1176 C C . ASN A 1 154 ? -15.260 -17.876 -1.968 1.00 87.06 154 ASN A C 1
ATOM 1178 O O . ASN A 1 154 ? -14.422 -17.947 -1.077 1.00 87.06 154 ASN A O 1
ATOM 1182 N N . ALA A 1 155 ? -15.183 -18.620 -3.077 1.00 92.06 155 ALA A N 1
ATOM 1183 C CA . ALA A 1 155 ? -14.081 -19.546 -3.352 1.00 92.06 155 ALA A CA 1
ATOM 1184 C C . ALA A 1 155 ? -12.746 -18.833 -3.647 1.00 92.06 155 ALA A C 1
ATOM 1186 O O . ALA A 1 155 ? -11.678 -19.437 -3.536 1.00 92.06 155 ALA A O 1
ATOM 1187 N N . LEU A 1 156 ? -12.788 -17.556 -4.041 1.00 93.00 156 LEU A N 1
ATOM 1188 C CA . LEU A 1 156 ? -11.589 -16.766 -4.277 1.00 93.00 156 LEU A CA 1
ATOM 1189 C C . LEU A 1 156 ? -11.132 -16.158 -2.947 1.00 93.00 156 LEU A C 1
ATOM 1191 O O . LEU A 1 156 ? -11.777 -15.251 -2.418 1.00 93.00 156 LEU A O 1
ATOM 1195 N N . LEU A 1 157 ? -10.044 -16.691 -2.394 1.00 93.38 157 LEU A N 1
ATOM 1196 C CA . LEU A 1 157 ? -9.431 -16.210 -1.159 1.00 93.38 157 LEU A CA 1
ATOM 1197 C C . LEU A 1 157 ? -8.506 -15.012 -1.437 1.00 93.38 157 LEU A C 1
ATOM 1199 O O . LEU A 1 157 ? -7.972 -14.921 -2.545 1.00 93.38 157 LEU A O 1
ATOM 1203 N N . PRO A 1 158 ? -8.245 -14.142 -0.441 1.00 91.50 158 PRO A N 1
ATOM 1204 C CA . PRO A 1 158 ? -7.311 -13.023 -0.579 1.00 91.50 158 PRO A CA 1
ATOM 1205 C C . PRO A 1 158 ? -5.954 -13.444 -1.150 1.00 91.50 158 PRO A C 1
ATOM 1207 O O . PRO A 1 158 ? -5.529 -12.891 -2.152 1.00 91.50 158 PRO A O 1
ATOM 1210 N N . ASN A 1 159 ? -5.359 -14.526 -0.639 1.00 95.31 159 ASN A N 1
ATOM 1211 C CA . ASN A 1 159 ? -4.063 -15.017 -1.122 1.00 95.31 159 ASN A CA 1
ATOM 1212 C C . ASN A 1 159 ? -4.080 -15.452 -2.602 1.00 95.31 159 ASN A C 1
ATOM 1214 O O . ASN A 1 159 ? -3.043 -15.420 -3.260 1.00 95.31 159 ASN A O 1
ATOM 1218 N N . HIS A 1 160 ? -5.234 -15.868 -3.146 1.00 96.56 160 HIS A N 1
ATOM 1219 C CA . HIS A 1 160 ? -5.351 -16.119 -4.586 1.00 96.56 160 HIS A CA 1
ATOM 1220 C C . HIS A 1 160 ? -5.263 -14.807 -5.366 1.00 96.56 160 HIS A C 1
ATOM 1222 O O . HIS A 1 160 ? -4.610 -14.765 -6.404 1.00 96.56 160 HIS A O 1
ATOM 1228 N N . ILE A 1 161 ? -5.893 -13.743 -4.863 1.00 96.38 161 ILE A N 1
ATOM 1229 C CA . ILE A 1 161 ? -5.812 -12.410 -5.464 1.00 96.38 161 ILE A CA 1
ATOM 1230 C C . ILE A 1 161 ? -4.385 -11.877 -5.367 1.00 96.38 161 ILE A C 1
ATOM 1232 O O . ILE A 1 161 ? -3.868 -11.461 -6.396 1.00 96.38 161 ILE A O 1
ATOM 1236 N N . THR A 1 162 ? -3.718 -11.999 -4.214 1.00 96.56 162 THR A N 1
ATOM 1237 C CA . THR A 1 162 ? -2.298 -11.643 -4.045 1.00 96.56 162 THR A CA 1
ATOM 1238 C C . THR A 1 162 ? -1.420 -12.362 -5.070 1.00 96.56 162 THR A C 1
ATOM 1240 O O . THR A 1 162 ? -0.613 -11.745 -5.758 1.00 96.56 162 THR A O 1
ATOM 1243 N N . PHE A 1 163 ? -1.610 -13.674 -5.249 1.00 97.88 163 PHE A N 1
ATOM 1244 C CA . PHE A 1 163 ? -0.842 -14.447 -6.226 1.00 97.88 163 PHE A CA 1
ATOM 1245 C C . PHE A 1 163 ? -1.114 -14.008 -7.673 1.00 97.88 163 PHE A C 1
ATOM 1247 O O . PHE A 1 163 ? -0.184 -13.879 -8.469 1.00 97.88 163 PHE A O 1
ATOM 1254 N N . ILE A 1 164 ? -2.377 -13.748 -8.028 1.00 97.94 164 ILE A N 1
ATOM 1255 C CA . ILE A 1 164 ? -2.732 -13.227 -9.355 1.00 97.94 164 ILE A CA 1
ATOM 1256 C C . ILE A 1 164 ? -2.119 -11.837 -9.550 1.00 97.94 164 ILE A C 1
ATOM 1258 O O . ILE A 1 164 ? -1.527 -11.587 -10.598 1.00 97.94 164 ILE A O 1
ATOM 1262 N N . ALA A 1 165 ? -2.214 -10.954 -8.552 1.00 97.69 165 ALA A N 1
ATOM 1263 C CA . ALA A 1 165 ? -1.607 -9.631 -8.573 1.00 97.69 165 ALA A CA 1
ATOM 1264 C C . ALA A 1 165 ? -0.102 -9.753 -8.819 1.00 97.69 165 ALA A C 1
ATOM 1266 O O . ALA A 1 165 ? 0.402 -9.134 -9.754 1.00 97.69 165 ALA A O 1
ATOM 1267 N N . PHE A 1 166 ? 0.594 -10.613 -8.074 1.00 98.38 166 PHE A N 1
ATOM 1268 C CA . PHE A 1 166 ? 2.017 -10.882 -8.251 1.00 98.38 166 PHE A CA 1
ATOM 1269 C C . PHE A 1 166 ? 2.357 -11.310 -9.684 1.00 98.38 166 PHE A C 1
ATOM 1271 O O . PHE A 1 166 ? 3.207 -10.691 -10.325 1.00 98.38 166 PHE A O 1
ATOM 1278 N N . VAL A 1 167 ? 1.650 -12.304 -10.236 1.00 98.62 167 VAL A N 1
ATOM 1279 C CA . VAL A 1 167 ? 1.860 -12.758 -11.622 1.00 98.62 167 VAL A CA 1
ATOM 1280 C C . VAL A 1 167 ? 1.625 -11.622 -12.621 1.00 98.62 167 VAL A C 1
ATOM 1282 O O . VAL A 1 167 ? 2.435 -11.426 -13.525 1.00 98.62 167 VAL A O 1
ATOM 1285 N N . VAL A 1 168 ? 0.560 -10.836 -12.453 1.00 98.62 168 VAL A N 1
ATOM 1286 C CA . VAL A 1 168 ? 0.274 -9.672 -13.306 1.00 98.62 168 VAL A CA 1
ATOM 1287 C C . VAL A 1 168 ? 1.385 -8.616 -13.200 1.00 98.62 168 VAL A C 1
ATOM 1289 O O . VAL A 1 168 ? 1.780 -8.049 -14.218 1.00 98.62 168 VAL A O 1
ATOM 1292 N N . GLY A 1 169 ? 1.942 -8.394 -12.008 1.00 98.38 169 GLY A N 1
ATOM 1293 C CA . GLY A 1 169 ? 3.079 -7.498 -11.785 1.00 98.38 169 GLY A CA 1
ATOM 1294 C C . GLY A 1 169 ? 4.352 -7.974 -12.490 1.00 98.38 169 GLY A C 1
ATOM 1295 O O . GLY A 1 169 ? 5.025 -7.184 -13.154 1.00 98.38 169 GLY A O 1
ATOM 1296 N N . LEU A 1 170 ? 4.646 -9.278 -12.445 1.00 98.69 170 LEU A N 1
ATOM 1297 C CA . LEU A 1 170 ? 5.750 -9.865 -13.213 1.00 98.69 170 LEU A CA 1
ATOM 1298 C C . LEU A 1 170 ? 5.534 -9.711 -14.722 1.00 98.69 170 LEU A C 1
ATOM 1300 O O . LEU A 1 170 ? 6.468 -9.364 -15.442 1.00 98.69 170 LEU A O 1
ATOM 1304 N N . LEU A 1 171 ? 4.308 -9.916 -15.210 1.00 98.62 171 LEU A N 1
ATOM 1305 C CA . LEU A 1 171 ? 3.978 -9.708 -16.621 1.00 98.62 171 LEU A CA 1
ATOM 1306 C C . LEU A 1 171 ? 4.140 -8.240 -17.039 1.00 98.62 171 LEU A C 1
ATOM 1308 O O . LEU A 1 171 ? 4.598 -7.987 -18.152 1.00 98.62 171 LEU A O 1
ATOM 1312 N N . ALA A 1 172 ? 3.825 -7.278 -16.165 1.00 98.50 172 ALA A N 1
ATOM 1313 C CA . ALA A 1 172 ? 4.097 -5.861 -16.413 1.00 98.50 172 ALA A CA 1
ATOM 1314 C C . ALA A 1 172 ? 5.605 -5.597 -16.565 1.00 98.50 172 ALA A C 1
ATOM 1316 O O . ALA A 1 172 ? 6.021 -4.927 -17.512 1.00 98.50 172 ALA A O 1
ATOM 1317 N N . CYS A 1 173 ? 6.428 -6.183 -15.689 1.00 98.38 173 CYS A N 1
ATOM 1318 C CA . CYS A 1 173 ? 7.887 -6.090 -15.766 1.00 98.38 173 CYS A CA 1
ATOM 1319 C C . CYS A 1 173 ? 8.422 -6.699 -17.072 1.00 98.38 173 CYS A C 1
ATOM 1321 O O . CYS A 1 173 ? 9.193 -6.060 -17.782 1.00 98.38 173 CYS A O 1
ATOM 1323 N N . VAL A 1 174 ? 7.955 -7.895 -17.448 1.00 98.25 174 VAL A N 1
ATOM 1324 C CA . VAL A 1 174 ? 8.318 -8.540 -18.722 1.00 98.25 174 VAL A CA 1
ATOM 1325 C C . VAL A 1 174 ? 7.887 -7.686 -19.916 1.00 98.25 174 VAL A C 1
ATOM 1327 O O . VAL A 1 174 ? 8.656 -7.513 -20.854 1.00 98.25 174 VAL A O 1
ATOM 1330 N N . ALA A 1 175 ? 6.690 -7.101 -19.897 1.00 97.94 175 ALA A N 1
ATOM 1331 C CA . ALA A 1 175 ? 6.245 -6.216 -20.970 1.00 97.94 175 ALA A CA 1
ATOM 1332 C C . ALA A 1 175 ? 7.131 -4.959 -21.094 1.00 97.94 175 ALA A C 1
ATOM 1334 O O . ALA A 1 175 ? 7.389 -4.507 -22.207 1.00 97.94 175 ALA A O 1
ATOM 1335 N N . ALA A 1 176 ? 7.659 -4.430 -19.985 1.00 97.31 176 ALA A N 1
ATOM 1336 C CA . ALA A 1 176 ? 8.569 -3.283 -20.007 1.00 97.31 176 ALA A CA 1
ATOM 1337 C C . ALA A 1 176 ? 9.949 -3.565 -20.612 1.00 97.31 176 ALA A C 1
ATOM 1339 O O . ALA A 1 176 ? 10.630 -2.617 -21.001 1.00 97.31 176 ALA A O 1
ATOM 1340 N N . THR A 1 177 ? 10.357 -4.829 -20.781 1.00 96.38 177 THR A N 1
ATOM 1341 C CA . THR A 1 177 ? 11.642 -5.155 -21.425 1.00 96.38 177 THR A CA 1
ATOM 1342 C C . THR A 1 177 ? 11.652 -4.854 -22.925 1.00 96.38 177 THR A C 1
ATOM 1344 O O . THR A 1 177 ? 12.657 -5.088 -23.594 1.00 96.38 177 THR A O 1
ATOM 1347 N N . SER A 1 178 ? 10.541 -4.382 -23.494 1.00 93.44 178 SER A N 1
ATOM 1348 C CA . SER A 1 178 ? 10.466 -3.937 -24.879 1.00 93.44 178 SER A CA 1
ATOM 1349 C C . SER A 1 178 ? 9.590 -2.689 -25.000 1.00 93.44 178 SER A C 1
ATOM 1351 O O . SER A 1 178 ? 8.405 -2.751 -24.664 1.00 93.44 178 SER A O 1
ATOM 1353 N N . PRO A 1 179 ? 10.090 -1.588 -25.595 1.00 85.62 179 PRO A N 1
ATOM 1354 C CA . PRO A 1 179 ? 9.288 -0.377 -25.803 1.00 85.62 179 PRO A CA 1
ATOM 1355 C C . PRO A 1 179 ? 8.029 -0.595 -26.653 1.00 85.62 179 PRO A C 1
ATOM 1357 O O . PRO A 1 179 ? 7.086 0.190 -26.600 1.00 85.62 179 PRO A O 1
ATOM 1360 N N . ARG A 1 180 ? 7.975 -1.683 -27.434 1.00 90.50 180 ARG A N 1
ATOM 1361 C CA . ARG A 1 180 ? 6.791 -2.056 -28.221 1.00 90.50 180 ARG A CA 1
ATOM 1362 C C . ARG A 1 180 ? 5.576 -2.374 -27.344 1.00 90.50 180 ARG A C 1
ATOM 1364 O O . ARG A 1 180 ? 4.446 -2.227 -27.805 1.00 90.50 180 ARG A O 1
ATOM 1371 N N . PHE A 1 181 ? 5.795 -2.832 -26.114 1.00 94.12 181 PHE A N 1
ATOM 1372 C CA . PHE A 1 181 ? 4.737 -3.263 -25.204 1.00 94.12 181 PHE A CA 1
ATOM 1373 C C . PHE A 1 181 ? 4.514 -2.291 -24.038 1.00 94.12 181 PHE A C 1
ATOM 1375 O O . PHE A 1 181 ? 3.812 -2.650 -23.096 1.00 94.12 181 PHE A O 1
ATOM 1382 N N . SER A 1 182 ? 5.015 -1.050 -24.102 1.00 89.69 182 SER A N 1
ATOM 1383 C CA . SER A 1 182 ? 4.873 -0.073 -23.009 1.00 89.69 182 SER A CA 1
ATOM 1384 C C . SER A 1 182 ? 3.418 0.149 -22.579 1.00 89.69 182 SER A C 1
ATOM 1386 O O . SER A 1 182 ? 3.121 0.137 -21.389 1.00 89.69 182 SER A O 1
ATOM 1388 N N . SER A 1 183 ? 2.468 0.257 -23.517 1.00 94.81 183 SER A N 1
ATOM 1389 C CA . SER A 1 183 ? 1.042 0.404 -23.171 1.00 94.81 183 SER A CA 1
ATOM 1390 C C . SER A 1 183 ? 0.475 -0.817 -22.441 1.00 94.81 183 SER A C 1
ATOM 1392 O O . SER A 1 183 ? -0.341 -0.670 -21.533 1.00 94.81 183 SER A O 1
ATOM 1394 N N . LEU A 1 184 ? 0.918 -2.022 -22.815 1.00 97.69 184 LEU A N 1
ATOM 1395 C CA . LEU A 1 184 ? 0.536 -3.254 -22.128 1.00 97.69 184 LEU A CA 1
ATOM 1396 C C . LEU A 1 184 ? 1.159 -3.306 -20.727 1.00 97.69 184 LEU A C 1
ATOM 1398 O O . LEU A 1 184 ? 0.476 -3.689 -19.784 1.00 97.69 184 LEU A O 1
ATOM 1402 N N . ALA A 1 185 ? 2.413 -2.871 -20.579 1.00 97.56 185 ALA A N 1
ATOM 1403 C CA . ALA A 1 185 ? 3.087 -2.788 -19.288 1.00 97.56 185 ALA A CA 1
ATOM 1404 C C . ALA A 1 185 ? 2.346 -1.847 -18.324 1.00 97.56 185 ALA A C 1
ATOM 1406 O O . ALA A 1 185 ? 2.060 -2.243 -17.197 1.00 97.56 185 ALA A O 1
ATOM 1407 N N . VAL A 1 186 ? 1.931 -0.659 -18.790 1.00 97.56 186 VAL A N 1
ATOM 1408 C CA . VAL A 1 186 ? 1.106 0.277 -18.001 1.00 97.56 186 VAL A CA 1
ATOM 1409 C C . VAL A 1 186 ? -0.225 -0.363 -17.601 1.00 97.56 186 VAL A C 1
ATOM 1411 O O . VAL A 1 186 ? -0.607 -0.304 -16.436 1.00 97.56 186 VAL A O 1
ATOM 1414 N N . TYR A 1 187 ? -0.932 -0.996 -18.542 1.00 98.19 187 TYR A N 1
ATOM 1415 C CA . TYR A 1 187 ? -2.208 -1.653 -18.247 1.00 98.19 187 TYR A CA 1
ATOM 1416 C C . TYR A 1 187 ? -2.060 -2.748 -17.181 1.00 98.19 187 TYR A C 1
ATOM 1418 O O . TYR A 1 187 ? -2.812 -2.768 -16.207 1.00 98.19 187 TYR A O 1
ATOM 1426 N N . LEU A 1 188 ? -1.075 -3.635 -17.345 1.00 98.50 188 LEU A N 1
ATOM 1427 C CA . LEU A 1 188 ? -0.801 -4.717 -16.401 1.00 98.50 188 LEU A CA 1
ATOM 1428 C C . LEU A 1 188 ? -0.383 -4.168 -15.034 1.00 98.50 188 LEU A C 1
ATOM 1430 O O . LEU A 1 188 ? -0.849 -4.666 -14.018 1.00 98.50 188 LEU A O 1
ATOM 1434 N N . TRP A 1 189 ? 0.426 -3.110 -14.993 1.00 97.88 189 TRP A N 1
ATOM 1435 C CA . TRP A 1 189 ? 0.814 -2.450 -13.750 1.00 97.88 189 TRP A CA 1
ATOM 1436 C C . TRP A 1 189 ? -0.391 -1.882 -12.990 1.00 97.88 189 TRP A C 1
ATOM 1438 O O . TRP A 1 189 ? -0.557 -2.149 -11.801 1.00 97.88 189 TRP A O 1
ATOM 1448 N N . LEU A 1 190 ? -1.283 -1.161 -13.674 1.00 96.81 190 LEU A N 1
ATOM 1449 C CA . LEU A 1 190 ? -2.496 -0.622 -13.055 1.00 96.81 190 LEU A CA 1
ATOM 1450 C C . LEU A 1 190 ? -3.451 -1.731 -12.596 1.00 96.81 190 LEU A C 1
ATOM 1452 O O . LEU A 1 190 ? -4.056 -1.619 -11.529 1.00 96.81 190 LEU A O 1
ATOM 1456 N N . LEU A 1 191 ? -3.560 -2.818 -13.365 1.00 97.38 191 LEU A N 1
ATOM 1457 C CA . LEU A 1 191 ? -4.328 -3.995 -12.965 1.00 97.38 191 LEU A CA 1
ATOM 1458 C C . LEU A 1 191 ? -3.723 -4.663 -11.725 1.00 97.38 191 LEU A C 1
ATOM 1460 O O . LEU A 1 191 ? -4.457 -5.003 -10.804 1.00 97.38 191 LEU A O 1
ATOM 1464 N N . ASN A 1 192 ? -2.399 -4.814 -11.672 1.00 97.50 192 ASN A N 1
ATOM 1465 C CA . ASN A 1 192 ? -1.696 -5.309 -10.495 1.00 97.50 192 ASN A CA 1
ATOM 1466 C C . ASN A 1 192 ? -2.007 -4.429 -9.274 1.00 97.50 192 ASN A C 1
ATOM 1468 O O . ASN A 1 192 ? -2.468 -4.973 -8.279 1.00 97.50 192 ASN A O 1
ATOM 1472 N N . ARG A 1 193 ? -1.889 -3.096 -9.369 1.00 93.81 193 ARG A N 1
ATOM 1473 C CA . ARG A 1 193 ? -2.230 -2.184 -8.259 1.00 93.81 193 ARG A CA 1
ATOM 1474 C C . ARG A 1 193 ? -3.687 -2.305 -7.816 1.00 93.81 193 ARG A C 1
ATOM 1476 O O . ARG A 1 193 ? -3.975 -2.206 -6.627 1.00 93.81 193 ARG A O 1
ATOM 1483 N N . LEU A 1 194 ? -4.616 -2.519 -8.744 1.00 93.25 194 LEU A N 1
ATOM 1484 C CA . LEU A 1 194 ? -6.021 -2.736 -8.403 1.00 93.25 194 LEU A CA 1
ATOM 1485 C C . LEU A 1 194 ? -6.222 -4.037 -7.612 1.00 93.25 194 LEU A C 1
ATOM 1487 O O . LEU A 1 194 ? -6.934 -4.033 -6.610 1.00 93.25 194 LEU A O 1
ATOM 1491 N N . LEU A 1 195 ? -5.619 -5.137 -8.070 1.00 94.94 195 LEU A N 1
ATOM 1492 C CA . LEU A 1 195 ? -5.748 -6.459 -7.451 1.00 94.94 195 LEU A CA 1
ATOM 1493 C C . LEU A 1 195 ? -5.072 -6.523 -6.077 1.00 94.94 195 LEU A C 1
ATOM 1495 O O . LEU A 1 195 ? -5.663 -7.048 -5.141 1.00 94.94 195 LEU A O 1
ATOM 1499 N N . ASP A 1 196 ? -3.885 -5.938 -5.971 1.00 91.81 196 ASP A N 1
ATOM 1500 C CA . ASP A 1 196 ? -3.103 -5.776 -4.743 1.00 91.81 196 ASP A CA 1
ATOM 1501 C C . ASP A 1 196 ? -3.920 -5.044 -3.666 1.00 91.81 196 ASP A C 1
ATOM 1503 O O . ASP A 1 196 ? -4.181 -5.563 -2.591 1.00 91.81 196 ASP A O 1
ATOM 1507 N N . ASN A 1 197 ? -4.528 -3.902 -4.004 1.00 88.94 197 ASN A N 1
ATOM 1508 C CA . ASN A 1 197 ? -5.420 -3.225 -3.059 1.00 88.94 197 ASN A CA 1
ATOM 1509 C C . ASN A 1 197 ? -6.697 -4.032 -2.745 1.00 88.94 197 ASN A C 1
ATOM 1511 O O . ASN A 1 197 ? -7.238 -3.936 -1.640 1.00 88.94 197 ASN A O 1
ATOM 1515 N N . LEU A 1 198 ? -7.216 -4.804 -3.706 1.00 90.69 198 LEU A N 1
ATOM 1516 C CA . LEU A 1 198 ? -8.434 -5.593 -3.526 1.00 90.69 198 LEU A CA 1
ATOM 1517 C C . LEU A 1 198 ? -8.236 -6.748 -2.539 1.00 90.69 198 LEU A C 1
ATOM 1519 O O . LEU A 1 198 ? -9.174 -7.049 -1.801 1.00 90.69 198 LEU A O 1
ATOM 1523 N N . ASP A 1 199 ? -7.065 -7.388 -2.495 1.00 90.75 199 ASP A N 1
ATOM 1524 C CA . ASP A 1 199 ? -6.839 -8.536 -1.613 1.00 90.75 199 ASP A CA 1
ATOM 1525 C C . ASP A 1 199 ? -6.978 -8.163 -0.128 1.00 90.75 199 ASP A C 1
ATOM 1527 O O . ASP A 1 199 ? -7.675 -8.849 0.626 1.00 90.75 199 ASP A O 1
ATOM 1531 N N . GLY A 1 200 ? -6.447 -7.008 0.266 1.00 83.62 200 GLY A N 1
ATOM 1532 C CA . GLY A 1 200 ? -6.478 -6.522 1.629 1.00 83.62 200 GLY A CA 1
ATOM 1533 C C . GLY A 1 200 ? -7.886 -6.097 2.007 1.00 83.62 200 GLY A C 1
ATOM 1534 O O . GLY A 1 200 ? -8.353 -6.400 3.105 1.00 83.62 200 GLY A O 1
ATOM 1535 N N . VAL A 1 201 ? -8.596 -5.432 1.094 1.00 81.25 201 VAL A N 1
ATOM 1536 C CA . VAL A 1 201 ? -10.003 -5.056 1.293 1.00 81.25 201 VAL A CA 1
ATOM 1537 C C . VAL A 1 201 ? -10.878 -6.298 1.428 1.00 81.25 201 VAL A C 1
ATOM 1539 O O . VAL A 1 201 ? -11.730 -6.367 2.317 1.00 81.25 201 VAL A O 1
ATOM 1542 N N . LEU A 1 202 ? -10.637 -7.319 0.607 1.00 85.31 202 LEU A N 1
ATOM 1543 C CA . LEU A 1 202 ? -11.343 -8.591 0.677 1.00 85.31 202 LEU A CA 1
ATOM 1544 C C . LEU A 1 202 ? -11.063 -9.324 1.994 1.00 85.31 202 LEU A C 1
ATOM 1546 O O . LEU A 1 202 ? -11.989 -9.806 2.640 1.00 85.31 202 LEU A O 1
ATOM 1550 N N . ALA A 1 203 ? -9.800 -9.379 2.416 1.00 83.62 203 ALA A N 1
ATOM 1551 C CA . ALA A 1 203 ? -9.391 -10.027 3.654 1.00 83.62 203 ALA A CA 1
ATOM 1552 C C . ALA A 1 203 ? -10.045 -9.386 4.885 1.00 83.62 203 ALA A C 1
ATOM 1554 O O . ALA A 1 203 ? -10.517 -10.098 5.769 1.00 83.62 203 ALA A O 1
ATOM 1555 N N . ARG A 1 204 ? -10.103 -8.047 4.922 1.00 78.94 204 ARG A N 1
ATOM 1556 C CA . ARG A 1 204 ? -10.741 -7.279 6.004 1.00 78.94 204 ARG A CA 1
ATOM 1557 C C . ARG A 1 204 ? -12.262 -7.399 5.986 1.00 78.94 204 ARG A C 1
ATOM 1559 O O . ARG A 1 204 ? -12.869 -7.573 7.030 1.00 78.94 204 ARG A O 1
ATOM 1566 N N . SER A 1 205 ? -12.881 -7.311 4.810 1.00 73.06 205 SER A N 1
ATOM 1567 C CA . SER A 1 205 ? -14.346 -7.382 4.685 1.00 73.06 205 SER A CA 1
ATOM 1568 C C . SER A 1 205 ? -14.917 -8.766 4.993 1.00 73.06 205 SER A C 1
ATOM 1570 O O . SER A 1 205 ? -16.061 -8.859 5.425 1.00 73.06 205 SER A O 1
ATOM 1572 N N . ARG A 1 206 ? -14.134 -9.831 4.791 1.00 81.00 206 ARG A N 1
ATOM 1573 C CA . ARG A 1 206 ? -14.531 -11.216 5.086 1.00 81.00 206 ARG A CA 1
ATOM 1574 C C . ARG A 1 206 ? -14.006 -11.752 6.423 1.00 81.00 206 ARG A C 1
ATOM 1576 O O . ARG A 1 206 ? -14.193 -12.933 6.680 1.00 81.00 206 ARG A O 1
ATOM 1583 N N . ASP A 1 207 ? -13.333 -10.927 7.225 1.00 71.75 207 ASP A N 1
ATOM 1584 C CA . ASP A 1 207 ? -12.699 -11.315 8.499 1.00 71.75 207 ASP A CA 1
ATOM 1585 C C . ASP A 1 207 ? -11.772 -12.548 8.396 1.00 71.75 207 ASP A C 1
ATOM 1587 O O . ASP A 1 207 ? -11.744 -13.441 9.237 1.00 71.75 207 ASP A O 1
ATOM 1591 N N . ILE A 1 208 ? -10.994 -12.615 7.314 1.00 79.62 208 ILE A N 1
ATOM 1592 C CA . ILE A 1 208 ? -10.036 -13.705 7.040 1.00 79.62 208 ILE A CA 1
ATOM 1593 C C . ILE A 1 208 ? -8.621 -13.171 6.791 1.00 79.62 208 ILE A C 1
ATOM 1595 O O . ILE A 1 208 ? -7.800 -13.811 6.130 1.00 79.62 208 ILE A O 1
ATOM 1599 N N . ALA A 1 209 ? -8.326 -11.972 7.299 1.00 78.00 209 ALA A N 1
ATOM 1600 C CA . ALA A 1 209 ? -6.979 -11.417 7.283 1.00 78.00 209 ALA A CA 1
ATOM 1601 C C . ALA A 1 209 ? -6.020 -12.306 8.087 1.00 78.00 209 ALA A C 1
ATOM 1603 O O . ALA A 1 209 ? -6.335 -12.752 9.188 1.00 78.00 209 ALA A O 1
ATOM 1604 N N . SER A 1 210 ? -4.835 -12.561 7.533 1.00 83.62 210 SER A N 1
ATOM 1605 C CA . SER A 1 210 ? -3.843 -13.456 8.133 1.00 83.62 210 SER A CA 1
ATOM 1606 C C . SER A 1 210 ? -2.432 -12.888 8.016 1.00 83.62 210 SER A C 1
ATOM 1608 O O . SER A 1 210 ? -2.132 -12.141 7.084 1.00 83.62 210 SER A O 1
ATOM 1610 N N . GLU A 1 211 ? -1.551 -13.276 8.942 1.00 83.38 211 GLU A N 1
ATOM 1611 C CA . GLU A 1 211 ? -0.127 -12.912 8.894 1.00 83.38 211 GLU A CA 1
ATOM 1612 C C . GLU A 1 211 ? 0.559 -13.467 7.642 1.00 83.38 211 GLU A C 1
ATOM 1614 O O . GLU A 1 211 ? 1.359 -12.772 7.022 1.00 83.38 211 GLU A O 1
ATOM 1619 N N . LEU A 1 212 ? 0.198 -14.688 7.225 1.00 91.12 212 LEU A N 1
ATOM 1620 C CA . LEU A 1 212 ? 0.696 -15.279 5.983 1.00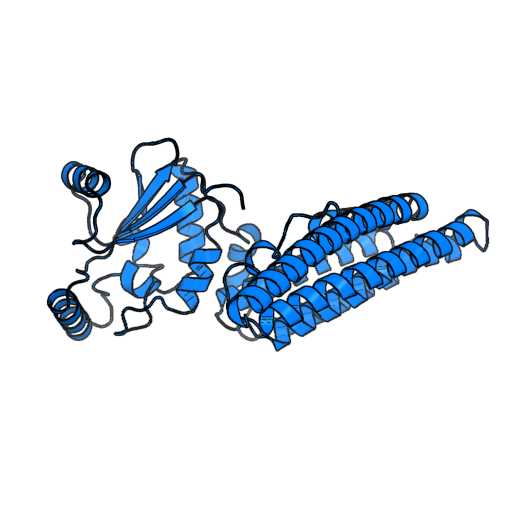 91.12 212 LEU A CA 1
ATOM 1621 C C . LEU A 1 212 ? 0.297 -14.437 4.766 1.00 91.12 212 LEU A C 1
ATOM 1623 O O . LEU A 1 212 ? 1.134 -14.199 3.903 1.00 91.12 212 LEU A O 1
ATOM 1627 N N . GLY A 1 213 ? -0.959 -13.982 4.703 1.00 88.25 213 GLY A N 1
ATOM 1628 C CA . GLY A 1 213 ? -1.424 -13.102 3.630 1.00 88.25 213 GLY A CA 1
ATOM 1629 C C . GLY A 1 213 ? -0.636 -11.795 3.592 1.00 88.25 213 GLY A C 1
ATOM 1630 O O . GLY A 1 213 ? -0.089 -11.453 2.552 1.00 88.25 213 GLY A O 1
ATOM 1631 N N . GLY A 1 214 ? -0.476 -11.131 4.743 1.00 85.06 214 GLY A N 1
ATOM 1632 C CA . GLY A 1 214 ? 0.321 -9.902 4.835 1.00 85.06 214 GLY A CA 1
ATOM 1633 C C . GLY A 1 214 ? 1.802 -10.094 4.481 1.00 85.06 214 GLY A C 1
ATOM 1634 O O . GLY A 1 214 ? 2.416 -9.208 3.898 1.00 85.06 214 GLY A O 1
ATOM 1635 N N . PHE A 1 215 ? 2.387 -11.254 4.793 1.00 91.94 215 PHE A N 1
ATOM 1636 C CA . PHE A 1 215 ? 3.744 -11.594 4.362 1.00 91.94 215 PHE A CA 1
ATOM 1637 C C . PHE A 1 215 ? 3.840 -11.789 2.843 1.00 91.94 215 PHE A C 1
ATOM 1639 O O . PHE A 1 215 ? 4.781 -11.288 2.232 1.00 91.94 215 PHE A O 1
ATOM 1646 N N . LEU A 1 216 ? 2.900 -12.523 2.236 1.00 95.75 216 LEU A N 1
ATOM 1647 C CA . LEU A 1 216 ? 2.893 -12.781 0.793 1.00 95.75 216 LEU A CA 1
ATOM 1648 C C . LEU A 1 216 ? 2.667 -11.504 -0.021 1.00 95.75 216 LEU A C 1
ATOM 1650 O O . LEU A 1 216 ? 3.325 -11.334 -1.044 1.00 95.75 216 LEU A O 1
ATOM 1654 N N . ASP A 1 217 ? 1.781 -10.628 0.448 1.00 91.19 217 ASP A N 1
ATOM 1655 C CA . ASP A 1 217 ? 1.536 -9.286 -0.091 1.00 91.19 217 ASP A CA 1
ATOM 1656 C C . ASP A 1 217 ? 2.838 -8.473 -0.114 1.00 91.19 217 ASP A C 1
ATOM 1658 O O . ASP A 1 217 ? 3.385 -8.166 -1.175 1.00 91.19 217 ASP A O 1
ATOM 1662 N N . LEU A 1 218 ? 3.455 -8.305 1.061 1.00 90.44 218 LEU A N 1
ATOM 1663 C CA . LEU A 1 218 ? 4.715 -7.582 1.206 1.00 90.44 218 LEU A CA 1
ATOM 1664 C C . LEU A 1 218 ? 5.849 -8.179 0.358 1.00 90.44 218 LEU A C 1
ATOM 1666 O O . LEU A 1 218 ? 6.604 -7.448 -0.279 1.00 90.44 218 LEU A O 1
ATOM 1670 N N . LEU A 1 219 ? 5.994 -9.506 0.337 1.00 95.69 219 LEU A N 1
ATOM 1671 C CA . LEU A 1 219 ? 7.014 -10.180 -0.468 1.00 95.69 219 LEU A CA 1
ATOM 1672 C C . LEU A 1 219 ? 6.803 -9.929 -1.968 1.00 95.69 219 LEU A C 1
ATOM 1674 O O . LEU A 1 219 ? 7.768 -9.663 -2.688 1.00 95.69 219 LEU A O 1
ATOM 1678 N N . SER A 1 220 ? 5.556 -10.020 -2.430 1.00 96.44 220 SER A N 1
ATOM 1679 C CA . SER A 1 220 ? 5.190 -9.809 -3.833 1.00 96.44 220 SER A CA 1
ATOM 1680 C C . SER A 1 220 ? 5.497 -8.380 -4.269 1.00 96.44 220 SER A C 1
ATOM 1682 O O . SER A 1 220 ? 6.113 -8.181 -5.319 1.00 96.44 220 SER A O 1
ATOM 1684 N N . ASP A 1 221 ? 5.148 -7.402 -3.435 1.00 92.88 221 ASP A N 1
ATOM 1685 C CA . ASP A 1 221 ? 5.427 -5.989 -3.673 1.00 92.88 221 ASP A CA 1
ATOM 1686 C C . ASP A 1 221 ? 6.927 -5.711 -3.773 1.00 92.88 221 ASP A C 1
ATOM 1688 O O . ASP A 1 221 ? 7.369 -5.084 -4.733 1.00 92.88 221 ASP A O 1
ATOM 1692 N N . PHE A 1 222 ? 7.737 -6.239 -2.850 1.00 94.38 222 PHE A N 1
ATOM 1693 C CA . PHE A 1 222 ? 9.193 -6.062 -2.887 1.00 94.38 222 PHE A CA 1
ATOM 1694 C C . PHE A 1 222 ? 9.809 -6.604 -4.179 1.00 94.38 222 PHE A C 1
ATOM 1696 O O . PHE A 1 222 ? 10.653 -5.945 -4.784 1.00 94.38 222 PHE A O 1
ATOM 1703 N N . ILE A 1 223 ? 9.380 -7.789 -4.621 1.00 97.75 223 ILE A N 1
ATOM 1704 C CA . ILE A 1 223 ? 9.884 -8.388 -5.860 1.00 97.75 223 ILE A CA 1
ATOM 1705 C C . ILE A 1 223 ? 9.499 -7.521 -7.062 1.00 97.75 223 ILE A C 1
ATOM 1707 O O . ILE A 1 223 ? 10.353 -7.199 -7.886 1.00 97.75 223 ILE A O 1
ATOM 1711 N N . VAL A 1 224 ? 8.226 -7.135 -7.176 1.00 97.88 224 VAL A N 1
ATOM 1712 C CA . VAL A 1 224 ? 7.744 -6.353 -8.322 1.00 97.88 224 VAL A CA 1
ATOM 1713 C C . VAL A 1 224 ? 8.378 -4.960 -8.332 1.00 97.88 224 VAL A C 1
ATOM 1715 O O . VAL A 1 224 ? 8.861 -4.527 -9.375 1.00 97.88 224 VAL A O 1
ATOM 1718 N N . TYR A 1 225 ? 8.453 -4.280 -7.188 1.00 95.62 225 TYR A N 1
ATOM 1719 C CA . TYR A 1 225 ? 8.980 -2.916 -7.084 1.00 95.62 225 TYR A CA 1
ATOM 1720 C C . TYR A 1 225 ? 10.456 -2.842 -7.464 1.00 95.62 225 TYR A C 1
ATOM 1722 O O . TYR A 1 225 ? 10.837 -1.920 -8.179 1.00 95.62 225 TYR A O 1
ATOM 1730 N N . SER A 1 226 ? 11.261 -3.829 -7.059 1.00 96.31 226 SER A N 1
ATOM 1731 C CA . SER A 1 226 ? 12.661 -3.916 -7.485 1.00 96.31 226 SER A CA 1
ATOM 1732 C C . SER A 1 226 ? 12.798 -4.219 -8.981 1.00 96.31 226 SER A C 1
ATOM 1734 O O . SER A 1 226 ? 13.707 -3.723 -9.645 1.00 96.31 226 SER A O 1
ATOM 1736 N N . LEU A 1 227 ? 11.900 -5.027 -9.556 1.00 98.25 227 LEU A N 1
ATOM 1737 C CA . LEU A 1 227 ? 11.987 -5.413 -10.967 1.00 98.25 227 LEU A CA 1
ATOM 1738 C C . LEU A 1 227 ? 11.569 -4.304 -11.935 1.00 98.25 227 LEU A C 1
ATOM 1740 O O . LEU A 1 227 ? 12.132 -4.232 -13.026 1.00 98.25 227 LEU A O 1
ATOM 1744 N N . ILE A 1 228 ? 10.626 -3.434 -11.568 1.00 97.88 228 ILE A N 1
ATOM 1745 C CA . ILE A 1 228 ? 10.121 -2.369 -12.451 1.00 97.88 228 ILE A CA 1
ATOM 1746 C C . ILE A 1 228 ? 11.243 -1.500 -13.041 1.00 97.88 228 ILE A C 1
ATOM 1748 O O . ILE A 1 228 ? 11.386 -1.492 -14.269 1.00 97.88 228 ILE A O 1
ATOM 1752 N N . PRO A 1 229 ? 12.058 -0.781 -12.240 1.00 97.06 229 PRO A N 1
ATOM 1753 C CA . PRO A 1 229 ? 13.083 0.102 -12.789 1.00 97.06 229 PRO A CA 1
ATOM 1754 C C . PRO A 1 229 ? 14.125 -0.683 -13.598 1.00 97.06 229 PRO A C 1
ATOM 1756 O O . PRO A 1 229 ? 14.543 -0.225 -14.664 1.00 97.06 229 PRO A O 1
ATOM 1759 N N . ILE A 1 230 ? 14.484 -1.894 -13.151 1.00 97.44 230 ILE A N 1
ATOM 1760 C CA . ILE A 1 230 ? 15.425 -2.789 -13.841 1.00 97.44 230 ILE A CA 1
ATOM 1761 C C . ILE A 1 230 ? 14.908 -3.155 -15.237 1.00 97.44 230 ILE A C 1
ATOM 1763 O O . ILE A 1 230 ? 15.629 -3.006 -16.225 1.00 97.44 230 ILE A O 1
ATOM 1767 N N . CYS A 1 231 ? 13.663 -3.619 -15.336 1.00 97.69 231 CYS A N 1
ATOM 1768 C CA . CYS A 1 231 ? 13.063 -4.035 -16.598 1.00 97.69 231 CYS A CA 1
ATOM 1769 C C . CYS A 1 231 ? 12.845 -2.857 -17.551 1.00 97.69 231 CYS A C 1
ATOM 1771 O O . CYS A 1 231 ? 13.069 -3.012 -18.750 1.00 97.69 231 CYS A O 1
ATOM 1773 N N . VAL A 1 232 ? 12.479 -1.679 -17.034 1.00 96.44 232 VAL A N 1
ATOM 1774 C CA . VAL A 1 232 ? 12.350 -0.452 -17.835 1.00 96.44 232 VAL A CA 1
ATOM 1775 C C . VAL A 1 232 ? 13.700 -0.034 -18.429 1.00 96.44 232 VAL A C 1
ATOM 1777 O O . VAL A 1 232 ? 13.790 0.203 -19.636 1.00 96.44 232 VAL A O 1
ATOM 1780 N N . ALA A 1 233 ? 14.771 0.006 -17.629 1.00 95.00 233 ALA A N 1
ATOM 1781 C CA . ALA A 1 233 ? 16.105 0.319 -18.147 1.00 95.00 233 ALA A CA 1
ATOM 1782 C C . ALA A 1 233 ? 16.622 -0.745 -19.115 1.00 95.00 233 ALA A C 1
ATOM 1784 O O . ALA A 1 233 ? 17.211 -0.406 -20.141 1.00 95.00 233 ALA A O 1
ATOM 1785 N N . TYR A 1 234 ? 16.353 -2.025 -18.848 1.00 95.38 234 TYR A N 1
ATOM 1786 C CA . TYR A 1 234 ? 16.674 -3.083 -19.798 1.00 95.38 234 TYR A CA 1
ATOM 1787 C C . TYR A 1 234 ? 15.899 -2.926 -21.116 1.00 95.38 234 TYR A C 1
ATOM 1789 O O . TYR A 1 234 ? 16.465 -3.146 -22.181 1.00 95.38 234 TYR A O 1
ATOM 1797 N N . GLY A 1 235 ? 14.635 -2.499 -21.085 1.00 94.81 235 GLY A N 1
ATOM 1798 C CA . GLY A 1 235 ? 13.875 -2.201 -22.300 1.00 94.81 235 GLY A CA 1
ATOM 1799 C C . GLY A 1 235 ? 14.498 -1.083 -23.136 1.00 94.81 235 GLY A C 1
ATOM 1800 O O . GLY A 1 235 ? 14.571 -1.199 -24.361 1.00 94.81 235 GLY A O 1
ATOM 1801 N N . GLN A 1 236 ? 15.015 -0.036 -22.485 1.00 92.44 236 GLN A N 1
ATOM 1802 C CA . GLN A 1 236 ? 15.780 1.023 -23.154 1.00 92.44 236 GLN A CA 1
ATOM 1803 C C . GLN A 1 236 ? 17.103 0.500 -23.727 1.00 92.44 236 GLN A C 1
ATOM 1805 O O . GLN A 1 236 ? 17.417 0.778 -24.885 1.00 92.44 236 GLN A O 1
ATOM 1810 N N . TYR A 1 237 ? 17.833 -0.318 -22.964 1.00 93.56 237 TYR A N 1
ATOM 1811 C CA . TYR A 1 237 ? 19.050 -0.988 -23.429 1.00 93.56 237 TYR A CA 1
ATOM 1812 C C . TYR A 1 237 ? 18.798 -1.851 -24.669 1.00 93.56 237 TYR A C 1
ATOM 1814 O O . TYR A 1 237 ? 19.523 -1.761 -25.656 1.00 93.56 237 TYR A O 1
ATOM 1822 N N . ALA A 1 238 ? 17.764 -2.693 -24.631 1.00 92.25 238 ALA A N 1
ATOM 1823 C CA . ALA A 1 238 ? 17.445 -3.628 -25.701 1.00 92.25 238 ALA A CA 1
ATOM 1824 C C . ALA A 1 238 ? 17.044 -2.912 -27.000 1.00 92.25 238 ALA A C 1
ATOM 1826 O O . ALA A 1 238 ? 17.272 -3.440 -28.087 1.00 92.25 238 ALA A O 1
ATOM 1827 N N . ALA A 1 239 ? 16.458 -1.717 -26.894 1.00 90.81 239 ALA A N 1
ATOM 1828 C CA . ALA A 1 239 ? 16.053 -0.919 -28.044 1.00 90.81 239 ALA A CA 1
ATOM 1829 C C . ALA A 1 239 ? 17.190 -0.078 -28.640 1.00 90.81 239 ALA A C 1
ATOM 1831 O O . ALA A 1 239 ? 17.265 0.050 -29.861 1.00 90.81 239 ALA A O 1
ATOM 1832 N N . ASN A 1 240 ? 18.064 0.481 -27.798 1.00 89.12 240 ASN A N 1
ATOM 1833 C CA . ASN A 1 240 ? 19.055 1.480 -28.215 1.00 89.12 240 ASN A CA 1
ATOM 1834 C C . ASN A 1 240 ? 20.502 0.952 -28.234 1.00 89.12 240 ASN A C 1
ATOM 1836 O O . ASN A 1 240 ? 21.382 1.582 -28.818 1.00 89.12 240 ASN A O 1
ATOM 1840 N N . GLY A 1 241 ? 20.755 -0.220 -27.646 1.00 88.00 241 GLY A N 1
ATOM 1841 C CA . GLY A 1 241 ? 22.091 -0.787 -27.478 1.00 88.00 241 GLY A CA 1
ATOM 1842 C C . GLY A 1 241 ? 22.881 -0.157 -26.319 1.00 88.00 241 GLY A C 1
ATOM 1843 O O . GLY A 1 241 ? 22.365 0.675 -25.575 1.00 88.00 241 GLY A O 1
ATOM 1844 N N . PRO A 1 242 ? 24.144 -0.576 -26.113 1.00 86.81 242 PRO A N 1
ATOM 1845 C CA . PRO A 1 242 ? 25.002 -0.014 -25.075 1.00 86.81 242 PRO A CA 1
ATOM 1846 C C . PRO A 1 242 ? 25.431 1.414 -25.430 1.00 86.81 242 PRO A C 1
ATOM 1848 O O . PRO A 1 242 ? 26.245 1.621 -26.329 1.00 86.81 242 PRO A O 1
ATOM 1851 N N . ASP A 1 243 ? 24.940 2.392 -24.678 1.00 86.12 243 ASP A N 1
ATOM 1852 C CA . ASP A 1 243 ? 25.356 3.791 -24.759 1.00 86.12 243 ASP A CA 1
ATOM 1853 C C . ASP A 1 243 ? 25.549 4.415 -23.361 1.00 86.12 243 ASP A C 1
ATOM 1855 O O . ASP A 1 243 ? 25.365 3.767 -22.324 1.00 86.12 243 ASP A O 1
ATOM 1859 N N . TRP A 1 244 ? 25.957 5.690 -23.324 1.00 80.56 244 TRP A N 1
ATOM 1860 C CA . TRP A 1 244 ? 26.113 6.441 -22.071 1.00 80.56 244 TRP A CA 1
ATOM 1861 C C . TRP A 1 244 ? 24.816 6.469 -21.257 1.00 80.56 244 TRP A C 1
ATOM 1863 O O . TRP A 1 244 ? 24.856 6.278 -20.040 1.00 80.56 244 TRP A O 1
ATOM 1873 N N . PHE A 1 245 ? 23.674 6.688 -21.916 1.00 85.44 245 PHE A N 1
ATOM 1874 C CA . PHE A 1 245 ? 22.379 6.742 -21.247 1.00 85.44 245 PHE A CA 1
ATOM 1875 C C . PHE A 1 245 ? 22.092 5.421 -20.527 1.00 85.44 245 PHE A C 1
ATOM 1877 O O . PHE A 1 245 ? 21.794 5.411 -19.332 1.00 85.44 245 PHE A O 1
ATOM 1884 N N . THR A 1 246 ? 22.301 4.302 -21.205 1.00 83.56 246 THR A N 1
ATOM 1885 C CA . THR A 1 246 ? 22.094 2.965 -20.663 1.00 83.56 246 THR A CA 1
ATOM 1886 C C . THR A 1 246 ? 23.040 2.665 -19.503 1.00 83.56 246 THR A C 1
ATOM 1888 O O . THR A 1 246 ? 22.592 2.217 -18.447 1.00 83.56 246 THR A O 1
ATOM 1891 N N . ALA A 1 247 ? 24.331 2.981 -19.634 1.00 87.75 247 ALA A N 1
ATOM 1892 C CA . ALA A 1 247 ? 25.280 2.843 -18.530 1.00 87.75 247 ALA A CA 1
ATOM 1893 C C . ALA A 1 247 ? 24.858 3.684 -17.309 1.00 87.75 247 ALA A C 1
ATOM 1895 O O . ALA A 1 247 ? 24.879 3.200 -16.175 1.00 87.75 247 ALA A O 1
ATOM 1896 N N . SER A 1 248 ? 24.407 4.921 -17.542 1.00 91.81 248 SER A N 1
ATOM 1897 C CA . SER A 1 248 ? 23.914 5.808 -16.486 1.00 91.81 248 SER A CA 1
ATOM 1898 C C . SER A 1 248 ? 22.624 5.295 -15.829 1.00 91.81 248 SER A C 1
ATOM 1900 O O . SER A 1 248 ? 22.447 5.471 -14.623 1.00 91.81 248 SER A O 1
ATOM 1902 N N . SER A 1 249 ? 21.760 4.601 -16.581 1.00 93.12 249 SER A N 1
ATOM 1903 C CA . SER A 1 249 ? 20.516 4.011 -16.073 1.00 93.12 249 SER A CA 1
ATOM 1904 C C . SER A 1 249 ? 20.777 2.877 -15.087 1.00 93.12 249 SER A C 1
ATOM 1906 O O . SER A 1 249 ? 20.223 2.892 -13.990 1.00 93.12 249 SER A O 1
ATOM 1908 N N . PHE A 1 250 ? 21.705 1.967 -15.396 1.00 93.19 250 PHE A N 1
ATOM 1909 C CA . PHE A 1 250 ? 22.068 0.885 -14.481 1.00 93.19 250 PHE A CA 1
ATOM 1910 C C . PHE A 1 250 ? 22.702 1.409 -13.193 1.00 93.19 250 PHE A C 1
ATOM 1912 O O . PHE A 1 250 ? 22.399 0.900 -12.113 1.00 93.19 250 PHE A O 1
ATOM 1919 N N . LEU A 1 251 ? 23.534 2.455 -13.276 1.00 96.25 251 LEU A N 1
ATOM 1920 C CA . LEU A 1 251 ? 24.075 3.109 -12.084 1.00 96.25 251 LEU A CA 1
ATOM 1921 C C . LEU A 1 251 ? 22.960 3.739 -11.238 1.00 96.25 251 LEU A C 1
ATOM 1923 O O . LEU A 1 251 ? 22.908 3.495 -10.035 1.00 96.25 251 LEU A O 1
ATOM 1927 N N . ALA A 1 252 ? 22.057 4.512 -11.851 1.00 97.31 252 ALA A N 1
ATOM 1928 C CA . ALA A 1 252 ? 20.955 5.161 -11.141 1.00 97.31 252 ALA A CA 1
ATOM 1929 C C . ALA A 1 252 ? 20.047 4.143 -10.427 1.00 97.31 252 ALA A C 1
ATOM 1931 O O . ALA A 1 252 ? 19.663 4.360 -9.281 1.00 97.31 252 ALA A O 1
ATOM 1932 N N . ILE A 1 253 ? 19.762 3.009 -11.071 1.00 96.88 253 ILE A N 1
ATOM 1933 C CA . ILE A 1 253 ? 18.946 1.929 -10.501 1.00 96.88 253 ILE A CA 1
ATOM 1934 C C . ILE A 1 253 ? 19.693 1.190 -9.395 1.00 96.88 253 ILE A C 1
ATOM 1936 O O . ILE A 1 253 ? 19.112 0.897 -8.359 1.00 96.88 253 ILE A O 1
ATOM 1940 N N . THR A 1 254 ? 20.993 0.940 -9.563 1.00 97.75 254 THR A N 1
ATOM 1941 C CA . THR A 1 254 ? 21.818 0.330 -8.508 1.00 97.75 254 THR A CA 1
ATOM 1942 C C . THR A 1 254 ? 21.802 1.187 -7.244 1.00 97.75 254 THR A C 1
ATOM 1944 O O . THR A 1 254 ? 21.673 0.661 -6.139 1.00 97.75 254 THR A O 1
ATOM 1947 N N . ILE A 1 255 ? 21.896 2.512 -7.394 1.00 98.25 255 ILE A N 1
ATOM 1948 C CA . ILE A 1 255 ? 21.759 3.434 -6.266 1.00 98.25 255 ILE A CA 1
ATOM 1949 C C . ILE A 1 255 ? 20.343 3.377 -5.694 1.00 98.25 255 ILE A C 1
ATOM 1951 O O . ILE A 1 255 ? 20.211 3.233 -4.482 1.00 98.25 255 ILE A O 1
ATOM 1955 N N . LEU A 1 256 ? 19.301 3.412 -6.528 1.00 97.75 256 LEU A N 1
ATOM 1956 C CA . LEU A 1 256 ? 17.911 3.309 -6.076 1.00 97.75 256 LEU A CA 1
ATOM 1957 C C . LEU A 1 256 ? 17.675 2.054 -5.223 1.00 97.75 256 LEU A C 1
ATOM 1959 O O . LEU A 1 256 ? 17.240 2.175 -4.077 1.00 97.75 256 LEU A O 1
ATOM 1963 N N . GLU A 1 257 ? 18.046 0.874 -5.720 1.00 97.25 257 GLU A N 1
ATOM 1964 C CA . GLU A 1 257 ? 17.924 -0.392 -4.988 1.00 97.25 257 GLU A CA 1
ATOM 1965 C C . GLU A 1 257 ? 18.739 -0.385 -3.689 1.00 97.25 257 GLU A C 1
ATOM 1967 O O . GLU A 1 25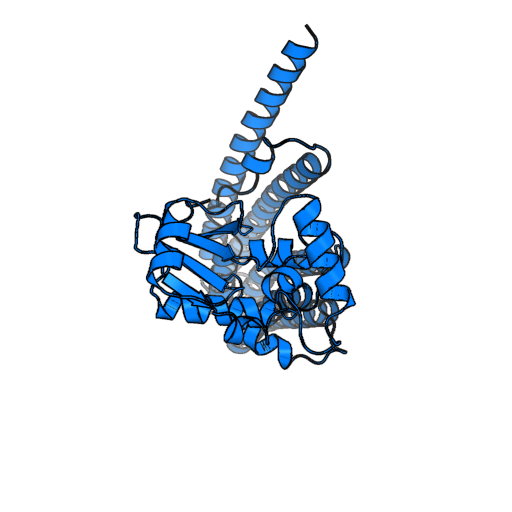7 ? 18.253 -0.826 -2.647 1.00 97.25 257 GLU A O 1
ATOM 1972 N N . ALA A 1 258 ? 19.952 0.180 -3.697 1.00 98.00 258 ALA A N 1
ATOM 1973 C CA . ALA A 1 258 ? 20.749 0.326 -2.481 1.00 98.00 258 ALA A CA 1
ATOM 1974 C C . ALA A 1 258 ? 20.057 1.230 -1.444 1.00 98.00 258 ALA A C 1
ATOM 1976 O O . ALA A 1 258 ? 20.053 0.910 -0.252 1.00 98.00 258 ALA A O 1
ATOM 1977 N N . THR A 1 259 ? 19.427 2.331 -1.872 1.00 96.69 259 THR A N 1
ATOM 1978 C CA . THR A 1 259 ? 18.666 3.202 -0.960 1.00 96.69 259 THR A CA 1
ATOM 1979 C C . THR A 1 259 ? 17.439 2.496 -0.390 1.00 96.69 259 THR A C 1
ATOM 1981 O O . THR A 1 259 ? 17.190 2.598 0.814 1.00 96.69 259 THR A O 1
ATOM 1984 N N . PHE A 1 260 ? 16.720 1.713 -1.202 1.00 95.00 260 PHE A N 1
ATOM 1985 C CA . PHE A 1 260 ? 15.611 0.888 -0.731 1.00 95.00 260 PHE A CA 1
ATOM 1986 C C . PHE A 1 260 ? 16.071 -0.178 0.254 1.00 95.00 260 PHE A C 1
ATOM 1988 O O . PHE A 1 260 ? 15.453 -0.337 1.304 1.00 95.00 260 PHE A O 1
ATOM 1995 N N . HIS A 1 261 ? 17.183 -0.857 -0.023 1.00 96.19 261 HIS A N 1
ATOM 1996 C CA . HIS A 1 261 ? 17.742 -1.869 0.866 1.00 96.19 261 HIS A CA 1
ATOM 1997 C C . HIS A 1 261 ? 18.015 -1.309 2.269 1.00 96.19 261 HIS A C 1
ATOM 1999 O O . HIS A 1 261 ? 17.561 -1.873 3.268 1.00 96.19 261 HIS A O 1
ATOM 2005 N N . VAL A 1 262 ? 18.683 -0.152 2.350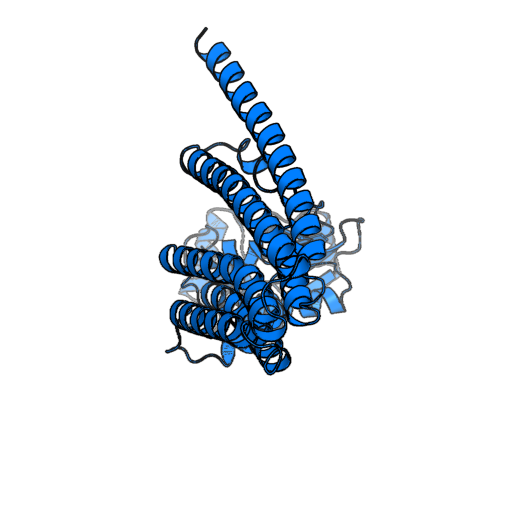 1.00 96.12 262 VAL A N 1
ATOM 2006 C CA . VAL A 1 262 ? 18.952 0.524 3.629 1.00 96.12 262 VAL A CA 1
ATOM 2007 C C . VAL A 1 262 ? 17.653 0.979 4.300 1.00 96.12 262 VAL A C 1
ATOM 2009 O O . VAL A 1 262 ? 17.474 0.764 5.499 1.00 96.12 262 VAL A O 1
ATOM 2012 N N . ASN A 1 263 ? 16.720 1.568 3.547 1.00 91.69 263 ASN A N 1
ATOM 2013 C CA . ASN A 1 263 ? 15.424 1.990 4.077 1.00 91.69 263 ASN A CA 1
ATOM 2014 C C . ASN A 1 263 ? 14.630 0.816 4.681 1.00 91.69 263 ASN A C 1
ATOM 2016 O O . ASN A 1 263 ? 14.068 0.930 5.772 1.00 91.69 263 ASN A O 1
ATOM 2020 N N . ASN A 1 264 ? 14.613 -0.321 3.990 1.00 91.38 264 ASN A N 1
ATOM 2021 C CA . ASN A 1 264 ? 13.884 -1.516 4.396 1.00 91.38 264 ASN A CA 1
ATOM 2022 C C . ASN A 1 264 ? 14.508 -2.154 5.638 1.00 91.38 264 ASN A C 1
ATOM 2024 O O . ASN A 1 264 ? 13.778 -2.521 6.554 1.00 91.38 264 ASN A O 1
ATOM 2028 N N . PHE A 1 265 ? 15.843 -2.190 5.735 1.00 94.38 265 PHE A N 1
ATOM 2029 C CA . PHE A 1 265 ? 16.526 -2.575 6.973 1.00 94.38 265 PHE A CA 1
ATOM 2030 C C . PHE A 1 265 ? 16.040 -1.741 8.170 1.00 94.38 265 PHE A C 1
ATOM 2032 O O . PHE A 1 265 ? 15.675 -2.301 9.204 1.00 94.38 265 PHE A O 1
ATOM 2039 N N . VAL A 1 266 ? 15.974 -0.412 8.024 1.00 90.00 266 VAL A N 1
ATOM 2040 C CA . VAL A 1 266 ? 15.507 0.484 9.095 1.00 90.00 266 VAL A CA 1
ATOM 2041 C C . VAL A 1 266 ? 14.046 0.201 9.458 1.00 90.00 266 VAL A C 1
ATOM 2043 O O . VAL A 1 266 ? 13.723 0.098 10.641 1.00 90.00 266 VAL A O 1
ATOM 2046 N N . LEU A 1 267 ? 13.161 0.040 8.469 1.00 84.88 267 LEU A N 1
ATOM 2047 C CA . LEU A 1 267 ? 11.744 -0.263 8.700 1.00 84.88 267 LEU A CA 1
ATOM 2048 C C . LEU A 1 267 ? 11.544 -1.605 9.414 1.00 84.88 267 LEU A C 1
ATOM 2050 O O . LEU A 1 267 ? 10.806 -1.666 10.398 1.00 84.88 267 LEU A O 1
ATOM 2054 N N . PHE A 1 268 ? 12.226 -2.661 8.970 1.00 87.38 268 PHE A N 1
ATOM 2055 C CA . PHE A 1 268 ? 12.132 -3.979 9.595 1.00 87.38 268 PHE A CA 1
ATOM 2056 C C . PHE A 1 268 ? 12.721 -3.997 11.000 1.00 87.38 268 PHE A C 1
ATOM 2058 O O . PHE A 1 268 ? 12.142 -4.615 11.892 1.00 87.38 268 PHE A O 1
ATOM 2065 N N . TYR A 1 269 ? 13.815 -3.273 11.234 1.00 89.94 269 TYR A N 1
ATOM 2066 C CA . TYR A 1 269 ? 14.363 -3.117 12.575 1.00 89.94 269 TYR A CA 1
ATOM 2067 C C . TYR A 1 269 ? 13.363 -2.424 13.512 1.00 89.94 269 TYR A C 1
ATOM 2069 O O . TYR A 1 269 ? 13.106 -2.916 14.612 1.00 89.94 269 TYR A O 1
ATOM 2077 N N . ILE A 1 270 ? 12.741 -1.324 13.069 1.00 81.19 270 ILE A N 1
ATOM 2078 C CA . ILE A 1 270 ? 11.694 -0.633 13.838 1.00 81.19 270 ILE A CA 1
ATOM 2079 C C . ILE A 1 270 ? 10.524 -1.578 14.125 1.00 81.19 270 ILE A C 1
ATOM 2081 O O . ILE A 1 270 ? 10.067 -1.642 15.268 1.00 81.19 270 ILE A O 1
ATOM 2085 N N . ALA A 1 271 ? 10.060 -2.332 13.125 1.00 80.12 271 ALA A N 1
ATOM 2086 C CA . ALA A 1 271 ? 8.971 -3.291 13.288 1.00 80.12 271 ALA A CA 1
ATOM 2087 C C . ALA A 1 271 ? 9.319 -4.382 14.317 1.00 80.12 271 ALA A C 1
ATOM 2089 O O . ALA A 1 271 ? 8.532 -4.639 15.226 1.00 80.12 271 ALA A O 1
ATOM 2090 N N . ALA A 1 272 ? 10.522 -4.959 14.246 1.00 84.25 272 ALA A N 1
ATOM 2091 C CA . ALA A 1 272 ? 10.984 -5.995 15.169 1.00 84.25 272 ALA A CA 1
ATOM 2092 C C . ALA A 1 272 ? 11.130 -5.487 16.616 1.00 84.25 272 ALA A C 1
ATOM 2094 O O . ALA A 1 272 ? 10.705 -6.149 17.567 1.00 84.25 272 ALA A O 1
ATOM 2095 N N . VAL A 1 273 ? 11.684 -4.285 16.806 1.00 78.69 273 VAL A N 1
ATOM 2096 C CA . VAL A 1 273 ? 11.795 -3.667 18.139 1.00 78.69 273 VAL A CA 1
ATOM 2097 C C . VAL A 1 273 ? 10.414 -3.314 18.697 1.00 78.69 273 VAL A C 1
ATOM 2099 O O . VAL A 1 273 ? 10.176 -3.484 19.891 1.00 78.69 273 VAL A O 1
ATOM 2102 N N . SER A 1 274 ? 9.491 -2.865 17.844 1.00 72.06 274 SER A N 1
ATOM 2103 C CA . SER A 1 274 ? 8.120 -2.532 18.251 1.00 72.06 274 SER A CA 1
ATOM 2104 C C . SER A 1 274 ? 7.300 -3.776 18.608 1.00 72.06 274 SER A C 1
ATOM 2106 O O . SER A 1 274 ? 6.474 -3.718 19.510 1.00 72.06 274 SER A O 1
ATOM 2108 N N . ALA A 1 275 ? 7.546 -4.915 17.954 1.00 69.94 275 ALA A N 1
ATOM 2109 C CA . ALA A 1 275 ? 6.845 -6.171 18.231 1.00 69.94 275 ALA A CA 1
ATOM 2110 C C . ALA A 1 275 ? 7.225 -6.800 19.584 1.00 69.94 275 ALA A C 1
ATOM 2112 O O . ALA A 1 275 ? 6.424 -7.508 20.189 1.00 69.94 275 ALA A O 1
ATOM 2113 N N . THR A 1 276 ? 8.442 -6.548 20.073 1.00 69.38 276 THR A N 1
ATOM 2114 C CA . THR A 1 276 ? 8.961 -7.145 21.319 1.00 69.38 276 THR A CA 1
ATOM 2115 C C . THR A 1 276 ? 8.682 -6.311 22.567 1.00 69.38 276 THR A C 1
ATOM 2117 O O . THR A 1 276 ? 8.842 -6.807 23.682 1.00 69.38 276 THR A O 1
ATOM 2120 N N . LYS A 1 277 ? 8.262 -5.051 22.412 1.00 63.25 277 LYS A N 1
ATOM 2121 C CA . LYS A 1 277 ? 8.096 -4.107 23.521 1.00 63.25 277 LYS A CA 1
ATOM 2122 C C . LYS A 1 277 ? 6.648 -3.622 23.605 1.00 63.25 277 LYS A C 1
ATOM 2124 O O . LYS A 1 277 ? 6.180 -2.895 22.736 1.00 63.25 277 LYS A O 1
ATOM 2129 N N . GLN A 1 278 ? 5.949 -3.977 24.683 1.00 50.00 278 GLN A N 1
ATOM 2130 C CA . GLN A 1 278 ? 4.706 -3.300 25.059 1.00 50.00 278 GLN A CA 1
ATOM 2131 C C . GLN A 1 278 ? 5.064 -1.980 25.747 1.00 50.00 278 GLN A C 1
ATOM 2133 O O . GLN A 1 278 ? 5.443 -2.031 26.906 1.00 50.00 278 GLN A O 1
ATOM 2138 N N . GLU A 1 279 ? 4.986 -0.830 25.063 1.00 46.38 279 GLU A N 1
ATOM 2139 C CA . GLU A 1 279 ? 4.687 0.476 25.690 1.00 46.38 279 GLU A CA 1
ATOM 2140 C C . GLU A 1 279 ? 4.582 1.633 24.674 1.00 46.38 279 GLU A C 1
ATOM 2142 O O . GLU A 1 279 ? 5.246 1.666 23.636 1.00 46.38 279 GLU A O 1
ATOM 2147 N N . GLY A 1 280 ? 3.712 2.594 25.007 1.00 48.19 280 GLY A N 1
ATOM 2148 C CA . GLY A 1 280 ? 3.132 3.615 24.129 1.00 48.19 280 GLY A CA 1
ATOM 2149 C C . GLY A 1 280 ? 4.074 4.643 23.484 1.00 48.19 280 GLY A C 1
ATOM 2150 O O . GLY A 1 280 ? 3.607 5.397 22.628 1.00 48.19 280 GLY A O 1
ATOM 2151 N N . GLU A 1 281 ? 5.371 4.670 23.803 1.00 44.44 281 GLU A N 1
ATOM 2152 C CA . GLU A 1 281 ? 6.331 5.586 23.159 1.00 44.44 281 GLU A CA 1
ATOM 2153 C C . GLU A 1 281 ? 6.812 5.098 21.784 1.00 44.44 281 GLU A C 1
ATOM 2155 O O . GLU A 1 281 ? 7.027 5.915 20.887 1.00 44.44 281 GLU A O 1
ATOM 2160 N N . LEU A 1 282 ? 6.904 3.783 21.550 1.00 47.62 282 LEU A N 1
ATOM 2161 C CA . LEU A 1 282 ? 7.285 3.223 20.239 1.00 47.62 282 LEU A CA 1
ATOM 2162 C C . LEU A 1 282 ? 6.189 3.437 19.183 1.00 47.62 282 LEU A C 1
ATOM 2164 O O . LEU A 1 282 ? 6.487 3.615 18.003 1.00 47.62 282 LEU A O 1
ATOM 2168 N N . THR A 1 283 ? 4.933 3.566 19.617 1.00 43.28 283 THR A N 1
ATOM 2169 C CA . THR A 1 283 ? 3.805 4.029 18.790 1.00 43.28 283 THR A CA 1
ATOM 2170 C C . THR A 1 283 ? 3.965 5.467 18.275 1.00 43.28 283 THR A C 1
ATOM 2172 O O . THR A 1 283 ? 3.252 5.876 17.362 1.00 43.28 283 THR A O 1
ATOM 2175 N N . SER A 1 284 ? 4.897 6.260 18.820 1.00 41.31 284 SER A N 1
ATOM 2176 C CA . SER A 1 284 ? 5.235 7.587 18.275 1.00 41.31 284 SER A CA 1
ATOM 2177 C C . SER A 1 284 ? 6.323 7.538 17.189 1.00 41.31 284 SER A C 1
ATOM 2179 O O . SER A 1 284 ? 6.410 8.455 16.370 1.00 41.31 284 SER A O 1
ATOM 2181 N N . LEU A 1 285 ? 7.116 6.455 17.135 1.00 46.03 285 LEU A N 1
ATOM 2182 C CA . LEU A 1 285 ? 8.019 6.157 16.012 1.00 46.03 285 LEU A CA 1
ATOM 2183 C C . LEU A 1 285 ? 7.281 5.578 14.809 1.00 46.03 285 LEU A C 1
ATOM 2185 O O . LEU A 1 285 ? 7.784 5.666 13.686 1.00 46.03 285 LEU A O 1
ATOM 2189 N N . THR A 1 286 ? 6.096 5.003 15.014 1.00 45.47 286 THR A N 1
ATOM 2190 C CA . THR A 1 286 ? 5.267 4.543 13.905 1.00 45.47 286 THR A CA 1
ATOM 2191 C C . THR A 1 286 ? 4.734 5.736 13.110 1.00 45.47 286 THR A C 1
ATOM 2193 O O . THR A 1 286 ? 3.749 6.373 13.471 1.00 45.47 286 THR A O 1
ATOM 2196 N N . MET A 1 287 ? 5.396 5.963 11.971 1.00 48.78 287 MET A N 1
ATOM 2197 C CA . MET A 1 287 ? 4.898 6.652 10.777 1.00 48.78 287 MET A CA 1
ATOM 2198 C C . MET A 1 287 ? 4.857 8.184 10.831 1.00 48.78 287 MET A C 1
ATOM 2200 O O . MET A 1 287 ? 3.817 8.806 10.607 1.00 48.78 287 MET A O 1
ATOM 2204 N N . LYS A 1 288 ? 6.017 8.830 11.016 1.00 49.47 288 LYS A N 1
ATOM 2205 C CA . LYS A 1 288 ? 6.187 10.124 10.334 1.00 49.47 288 LYS A CA 1
ATOM 2206 C C . LYS A 1 288 ? 6.165 9.860 8.821 1.00 49.47 288 LYS A C 1
ATOM 2208 O O . LYS A 1 288 ? 6.949 9.007 8.395 1.00 49.47 288 LYS A O 1
ATOM 2213 N N . PRO A 1 289 ? 5.302 10.551 8.050 1.00 55.00 289 PRO A N 1
ATOM 2214 C CA . PRO A 1 289 ? 5.253 10.383 6.606 1.00 55.00 289 PRO A CA 1
ATOM 2215 C C . PRO A 1 289 ? 6.634 10.644 6.011 1.00 55.00 289 PRO A C 1
ATOM 2217 O O . PRO A 1 289 ? 7.255 11.661 6.335 1.00 55.00 289 PRO A O 1
ATOM 2220 N N . ALA A 1 290 ? 7.133 9.722 5.195 1.00 63.91 290 ALA A N 1
ATOM 2221 C CA . ALA A 1 290 ? 8.316 9.982 4.384 1.00 63.91 290 ALA A CA 1
ATOM 2222 C C . ALA A 1 290 ? 7.929 10.715 3.098 1.00 63.91 290 ALA A C 1
ATOM 2224 O O . ALA A 1 290 ? 6.767 10.756 2.713 1.00 63.91 290 ALA A O 1
ATOM 2225 N N . LEU A 1 291 ? 8.924 11.297 2.426 1.00 64.69 291 LEU A N 1
ATOM 2226 C CA . LEU A 1 291 ? 8.706 11.963 1.141 1.00 64.69 291 LEU A CA 1
ATOM 2227 C C . LEU A 1 291 ? 8.293 10.978 0.035 1.00 64.69 291 LEU A C 1
ATOM 2229 O O . LEU A 1 291 ? 7.568 11.360 -0.872 1.00 64.69 291 LEU A O 1
ATOM 2233 N N . ILE A 1 292 ? 8.784 9.738 0.108 1.00 74.56 292 ILE A N 1
ATOM 2234 C CA . ILE A 1 292 ? 8.443 8.650 -0.809 1.00 74.56 292 ILE A CA 1
ATOM 2235 C C . ILE A 1 292 ? 7.867 7.500 0.018 1.00 74.56 292 ILE A C 1
ATOM 2237 O O . ILE A 1 292 ? 8.592 6.859 0.788 1.00 74.56 292 ILE A O 1
ATOM 2241 N N . GLU A 1 293 ? 6.566 7.260 -0.130 1.00 77.06 293 GLU A N 1
ATOM 2242 C CA . GLU A 1 293 ? 5.851 6.115 0.431 1.00 77.06 293 GLU A CA 1
ATOM 2243 C C . GLU A 1 293 ? 5.220 5.282 -0.696 1.00 77.06 293 GLU A C 1
ATOM 2245 O O . GLU A 1 293 ? 5.711 5.274 -1.828 1.00 77.06 293 GLU A O 1
ATOM 2250 N N . GLY A 1 294 ? 4.163 4.524 -0.393 1.00 78.12 294 GLY A N 1
ATOM 2251 C CA . GLY A 1 294 ? 3.522 3.633 -1.362 1.00 78.12 294 GLY A CA 1
ATOM 2252 C C . GLY A 1 294 ? 2.887 4.379 -2.538 1.00 78.12 294 GLY A C 1
ATOM 2253 O O . GLY A 1 294 ? 3.032 3.948 -3.680 1.00 78.12 294 GLY A O 1
ATOM 2254 N N . LEU A 1 295 ? 2.235 5.519 -2.281 1.00 79.25 295 LEU A N 1
ATOM 2255 C CA . LEU A 1 295 ? 1.562 6.295 -3.325 1.00 79.25 295 LEU A CA 1
ATOM 2256 C C . LEU A 1 295 ? 2.571 6.943 -4.275 1.00 79.25 295 LEU A C 1
ATOM 2258 O O . LEU A 1 295 ? 2.445 6.803 -5.490 1.00 79.25 295 LEU A O 1
ATOM 2262 N N . GLU A 1 296 ? 3.588 7.619 -3.740 1.00 85.88 296 GLU A N 1
ATOM 2263 C CA . GLU A 1 296 ? 4.611 8.281 -4.550 1.00 85.88 296 GLU A CA 1
ATOM 2264 C C . GLU A 1 296 ? 5.411 7.257 -5.354 1.00 85.88 296 GLU A C 1
ATOM 2266 O O . GLU A 1 296 ? 5.658 7.477 -6.538 1.00 85.88 296 GLU A O 1
ATOM 2271 N N . SER A 1 297 ? 5.743 6.110 -4.750 1.00 90.06 297 SER A N 1
ATOM 2272 C CA . SER A 1 297 ? 6.403 5.011 -5.464 1.00 90.06 297 SER A CA 1
ATOM 2273 C C . SER A 1 297 ? 5.533 4.498 -6.610 1.00 90.06 297 SER A C 1
ATOM 2275 O O . SER A 1 297 ? 6.006 4.397 -7.740 1.00 90.06 297 SER A O 1
ATOM 2277 N N . GLY A 1 298 ? 4.241 4.261 -6.357 1.00 91.44 298 GLY A N 1
ATOM 2278 C CA . GLY A 1 298 ? 3.299 3.819 -7.382 1.00 91.44 298 GLY A CA 1
ATOM 2279 C C . GLY A 1 298 ? 3.177 4.799 -8.555 1.00 91.44 298 GLY A C 1
ATOM 2280 O O . GLY A 1 298 ? 3.158 4.380 -9.716 1.00 91.44 298 GLY A O 1
ATOM 2281 N N . LEU A 1 299 ? 3.151 6.106 -8.276 1.00 92.44 299 LEU A N 1
ATOM 2282 C CA . LEU A 1 299 ? 3.123 7.153 -9.303 1.00 92.44 299 LEU A CA 1
ATOM 2283 C C . LEU A 1 299 ? 4.426 7.211 -10.106 1.00 92.44 299 LEU A C 1
ATOM 2285 O O . LEU A 1 299 ? 4.374 7.288 -11.333 1.00 92.44 299 LEU A O 1
ATOM 2289 N N . ILE A 1 300 ? 5.581 7.142 -9.440 1.00 96.00 300 ILE A N 1
ATOM 2290 C CA 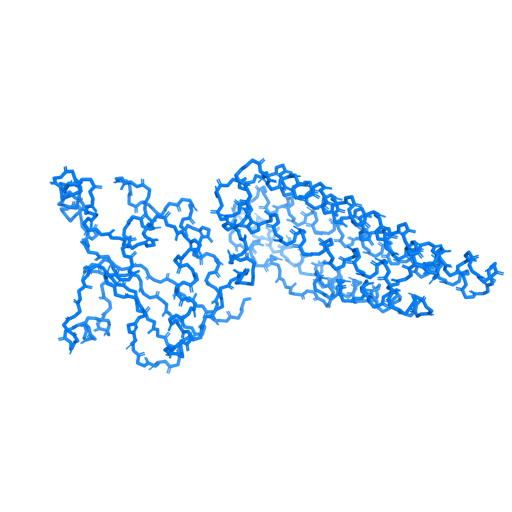. ILE A 1 300 ? 6.890 7.167 -10.105 1.00 96.00 300 ILE A CA 1
ATOM 2291 C C . ILE A 1 300 ? 7.063 5.932 -10.994 1.00 96.00 300 ILE A C 1
ATOM 2293 O O . ILE A 1 300 ? 7.455 6.072 -12.148 1.00 96.00 300 ILE A O 1
ATOM 2297 N N . PHE A 1 301 ? 6.704 4.738 -10.520 1.00 96.38 301 PHE A N 1
ATOM 2298 C CA . PHE A 1 301 ? 6.744 3.522 -11.336 1.00 96.38 301 PHE A CA 1
ATOM 2299 C C . PHE A 1 301 ? 5.796 3.589 -12.531 1.00 96.38 301 PHE A C 1
ATOM 2301 O O . PHE A 1 301 ? 6.187 3.245 -13.645 1.00 96.38 301 PHE A O 1
ATOM 2308 N N . THR A 1 302 ? 4.585 4.119 -12.342 1.00 96.69 302 THR A N 1
ATOM 2309 C CA . THR A 1 302 ? 3.668 4.384 -13.462 1.00 96.69 302 THR A CA 1
ATOM 2310 C C . THR A 1 302 ? 4.315 5.319 -14.487 1.00 96.69 302 THR A C 1
ATOM 2312 O O . THR A 1 302 ? 4.262 5.054 -15.686 1.00 96.69 302 THR A O 1
ATOM 2315 N N . ALA A 1 303 ? 4.977 6.383 -14.025 1.00 96.88 303 ALA A N 1
ATOM 2316 C CA . ALA A 1 303 ? 5.683 7.319 -14.891 1.00 96.88 303 ALA A CA 1
ATOM 2317 C C . ALA A 1 303 ? 6.868 6.665 -15.625 1.00 96.88 303 ALA A C 1
ATOM 2319 O O . ALA A 1 303 ? 7.064 6.958 -16.800 1.00 96.88 303 ALA A O 1
ATOM 2320 N N . MET A 1 304 ? 7.600 5.743 -14.989 1.00 96.75 304 MET A N 1
ATOM 2321 C CA . MET A 1 304 ? 8.675 4.977 -15.636 1.00 96.75 304 MET A CA 1
ATOM 2322 C C . MET A 1 304 ? 8.154 4.092 -16.776 1.00 96.75 304 MET A C 1
ATOM 2324 O O . MET A 1 304 ? 8.816 3.977 -17.803 1.00 96.75 304 MET A O 1
ATOM 2328 N N . PHE A 1 305 ? 6.967 3.489 -16.633 1.00 96.62 305 PHE A N 1
ATOM 2329 C CA . PHE A 1 305 ? 6.350 2.723 -17.722 1.00 96.62 305 PHE A CA 1
ATOM 2330 C C . PHE A 1 305 ? 5.869 3.612 -18.881 1.00 96.62 305 PHE A C 1
ATOM 2332 O O . PHE A 1 305 ? 5.952 3.200 -20.039 1.00 96.62 305 PHE A O 1
ATOM 2339 N N . ILE A 1 306 ? 5.348 4.811 -18.586 1.00 96.31 306 ILE A N 1
ATOM 2340 C CA . ILE A 1 306 ? 4.826 5.743 -19.602 1.00 96.31 306 ILE A CA 1
ATOM 2341 C C . ILE A 1 306 ? 5.966 6.442 -20.352 1.00 96.31 306 ILE A C 1
ATOM 2343 O O . ILE A 1 306 ? 5.904 6.546 -21.576 1.00 96.31 306 ILE A O 1
ATOM 2347 N N . TRP A 1 307 ? 6.991 6.898 -19.629 1.00 95.44 307 TRP A N 1
ATOM 2348 C CA . TRP A 1 307 ? 8.127 7.641 -20.175 1.00 95.44 307 TRP A CA 1
ATOM 2349 C C . TRP A 1 307 ? 9.465 6.991 -19.791 1.00 95.44 307 TRP A C 1
ATOM 2351 O O . TRP A 1 307 ? 10.218 7.520 -18.959 1.00 95.44 307 TRP A O 1
ATOM 2361 N N . PRO A 1 308 ? 9.777 5.823 -20.375 1.00 93.56 308 PRO A N 1
ATOM 2362 C CA . PRO A 1 308 ? 10.967 5.053 -20.023 1.00 93.56 308 PRO A CA 1
ATOM 2363 C C . PRO A 1 308 ? 12.284 5.793 -20.320 1.00 93.56 308 PRO A C 1
ATOM 2365 O O . PRO A 1 308 ? 13.304 5.516 -19.691 1.00 93.56 308 PRO A O 1
ATOM 2368 N N . GLU A 1 309 ? 12.276 6.787 -21.208 1.00 92.00 309 GLU A N 1
ATOM 2369 C CA . GLU A 1 309 ? 13.413 7.663 -21.504 1.00 92.00 309 GLU A CA 1
ATOM 2370 C C . GLU A 1 309 ? 13.839 8.558 -20.321 1.00 92.00 309 GLU A C 1
ATOM 2372 O O . GLU A 1 309 ? 14.975 9.029 -20.278 1.00 92.00 309 GLU A O 1
ATOM 2377 N N . TYR A 1 310 ? 12.979 8.760 -19.316 1.00 95.06 310 TYR A N 1
ATOM 2378 C CA . TYR A 1 310 ? 13.306 9.537 -18.111 1.00 95.06 310 TYR A CA 1
ATOM 2379 C C . TYR A 1 310 ? 13.660 8.667 -16.898 1.00 95.06 310 TYR A C 1
ATOM 2381 O O . TYR A 1 310 ? 13.847 9.204 -15.801 1.00 95.06 310 TYR A O 1
ATOM 2389 N N . VAL A 1 311 ? 13.810 7.345 -17.069 1.00 95.19 311 VAL A N 1
ATOM 2390 C CA . VAL A 1 311 ? 14.075 6.401 -15.964 1.00 95.19 311 VAL A CA 1
ATOM 2391 C C . VAL A 1 311 ? 15.289 6.798 -15.119 1.00 95.19 311 VAL A C 1
ATOM 2393 O O . VAL A 1 311 ? 15.258 6.657 -13.898 1.00 95.19 311 VAL A O 1
ATOM 2396 N N . VAL A 1 312 ? 16.329 7.375 -15.733 1.00 96.56 312 VAL A N 1
ATOM 2397 C CA . VAL A 1 312 ? 17.533 7.864 -15.037 1.00 96.56 312 VAL A CA 1
ATOM 2398 C C . VAL A 1 312 ? 17.178 8.971 -14.043 1.00 96.56 312 VAL A C 1
ATOM 2400 O O . VAL A 1 312 ? 17.515 8.885 -12.863 1.00 96.56 312 VAL A O 1
ATOM 2403 N N . VAL A 1 313 ? 16.478 10.011 -14.508 1.00 97.12 313 VAL A N 1
ATOM 2404 C CA . VAL A 1 313 ? 16.116 11.178 -13.688 1.00 97.12 313 VAL A CA 1
ATOM 2405 C C . VAL A 1 313 ? 15.133 10.775 -12.592 1.00 97.12 313 VAL A C 1
ATOM 2407 O O . VAL A 1 313 ? 1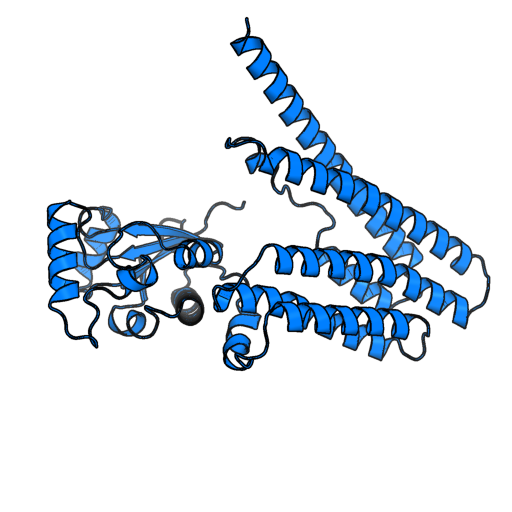5.308 11.165 -11.439 1.00 97.12 313 VAL A O 1
ATOM 2410 N N . MET A 1 314 ? 14.137 9.951 -12.932 1.00 97.12 314 MET A N 1
ATOM 2411 C CA . MET A 1 314 ? 13.157 9.435 -11.975 1.00 97.12 314 MET A CA 1
ATOM 2412 C C . MET A 1 314 ? 13.825 8.591 -10.883 1.00 97.12 314 MET A C 1
ATOM 2414 O O . MET A 1 314 ? 13.524 8.781 -9.707 1.00 97.12 314 MET A O 1
ATOM 2418 N N . SER A 1 315 ? 14.782 7.728 -11.244 1.00 97.56 315 SER A N 1
ATOM 2419 C CA . SER A 1 315 ? 15.520 6.895 -10.283 1.00 97.56 315 SER A CA 1
ATOM 2420 C C . SER A 1 315 ? 16.362 7.735 -9.325 1.00 97.56 315 SER A C 1
ATOM 2422 O O . SER A 1 315 ? 16.341 7.490 -8.121 1.00 97.56 315 SER A O 1
ATOM 2424 N N . TRP A 1 316 ? 17.055 8.769 -9.815 1.00 97.88 316 TRP A N 1
ATOM 2425 C CA . TRP A 1 316 ? 17.799 9.693 -8.952 1.00 97.88 316 TRP A CA 1
ATOM 2426 C C . TRP A 1 316 ? 16.887 10.491 -8.018 1.00 97.88 316 TRP A C 1
ATOM 2428 O O . TRP A 1 316 ? 17.182 10.607 -6.827 1.00 97.88 316 TRP A O 1
ATOM 2438 N N . ALA A 1 317 ? 15.770 11.013 -8.532 1.00 96.56 317 ALA A N 1
ATOM 2439 C CA . ALA A 1 317 ? 14.803 11.763 -7.733 1.00 96.56 317 ALA A CA 1
ATOM 2440 C C . ALA A 1 317 ? 14.189 10.891 -6.625 1.00 96.56 317 ALA A C 1
ATOM 2442 O O . ALA A 1 317 ? 14.136 11.301 -5.464 1.00 96.56 317 ALA A O 1
ATOM 2443 N N . MET A 1 318 ? 13.792 9.664 -6.971 1.00 96.31 318 MET A N 1
ATOM 2444 C CA . MET A 1 318 ? 13.259 8.688 -6.025 1.00 96.31 318 MET A CA 1
ATOM 2445 C C . MET A 1 318 ? 14.311 8.288 -4.984 1.00 96.31 318 MET A C 1
ATOM 2447 O O . MET A 1 318 ? 14.021 8.335 -3.792 1.00 96.31 318 MET A O 1
ATOM 2451 N N . SER A 1 319 ? 15.551 8.011 -5.406 1.00 97.38 319 SER A N 1
ATOM 2452 C CA . SER A 1 319 ? 16.672 7.695 -4.503 1.00 97.38 319 SER A CA 1
ATOM 2453 C C . SER A 1 319 ? 16.894 8.801 -3.473 1.00 97.38 319 SER A C 1
ATOM 2455 O O . SER A 1 319 ? 17.013 8.533 -2.279 1.00 97.38 319 SER A O 1
ATOM 2457 N N . LEU A 1 320 ? 16.907 10.065 -3.914 1.00 96.56 320 LEU A N 1
ATOM 2458 C CA . LEU A 1 320 ? 17.061 11.213 -3.022 1.00 96.56 320 LEU A CA 1
ATOM 2459 C C . LEU A 1 320 ? 15.916 11.285 -2.003 1.00 96.56 320 LEU A C 1
ATOM 2461 O O . LEU A 1 320 ? 16.163 11.475 -0.812 1.00 96.56 320 LEU A O 1
ATOM 2465 N N . GLY A 1 321 ? 14.673 11.093 -2.451 1.00 91.75 321 GLY A N 1
ATOM 2466 C CA . GLY A 1 321 ? 13.510 11.090 -1.566 1.00 91.75 321 GLY A CA 1
ATOM 2467 C C . GLY A 1 321 ? 13.531 9.952 -0.541 1.00 91.75 321 GLY A C 1
ATOM 2468 O O . GLY A 1 321 ? 13.253 10.187 0.639 1.00 91.75 321 GLY A O 1
ATOM 2469 N N . VAL A 1 322 ? 13.944 8.750 -0.954 1.00 92.94 322 VAL A N 1
ATOM 2470 C CA . VAL A 1 322 ? 14.131 7.593 -0.064 1.00 92.94 322 VAL A CA 1
ATOM 2471 C C . VAL A 1 322 ? 15.238 7.861 0.956 1.00 92.94 322 VAL A C 1
ATOM 2473 O O . VAL A 1 322 ? 15.045 7.595 2.143 1.00 92.94 322 VAL A O 1
ATOM 2476 N N . VAL A 1 323 ? 16.369 8.446 0.549 1.00 95.50 323 VAL A N 1
ATOM 2477 C CA . VAL A 1 323 ? 17.466 8.812 1.465 1.00 95.50 323 VAL A CA 1
ATOM 2478 C C . VAL A 1 323 ? 17.003 9.829 2.501 1.00 95.50 323 VAL A C 1
ATOM 2480 O O . VAL A 1 323 ? 17.245 9.629 3.692 1.00 95.50 323 VAL A O 1
ATOM 2483 N N . ILE A 1 324 ? 16.294 10.883 2.086 1.00 90.38 324 ILE A N 1
ATOM 2484 C CA . ILE A 1 324 ? 15.747 11.888 3.009 1.00 90.38 324 ILE A CA 1
ATOM 2485 C C . ILE A 1 324 ? 14.829 11.216 4.039 1.00 90.38 324 ILE A C 1
ATOM 2487 O O . ILE A 1 324 ? 15.012 11.414 5.243 1.00 90.38 324 ILE A O 1
ATOM 2491 N N . GLY A 1 325 ? 13.891 10.375 3.588 1.00 85.94 325 GLY A N 1
ATOM 2492 C CA . GLY A 1 325 ? 12.992 9.632 4.476 1.00 85.94 325 GLY A CA 1
ATOM 2493 C C . GLY A 1 325 ? 13.734 8.680 5.419 1.00 85.94 325 GLY A C 1
ATOM 2494 O O . GLY A 1 325 ? 13.428 8.608 6.610 1.00 85.94 325 GLY A O 1
ATOM 2495 N N . THR A 1 326 ? 14.765 7.999 4.921 1.00 90.56 326 THR A N 1
ATOM 2496 C CA . THR A 1 326 ? 15.607 7.087 5.709 1.00 90.56 326 THR A CA 1
ATOM 2497 C C . THR A 1 326 ? 16.352 7.837 6.810 1.00 90.56 326 THR A C 1
ATOM 2499 O O . THR A 1 326 ? 16.293 7.436 7.970 1.00 90.56 326 THR A O 1
ATOM 2502 N N . VAL A 1 327 ? 16.994 8.965 6.490 1.00 91.19 327 VAL A N 1
ATOM 2503 C CA . VAL A 1 327 ? 17.704 9.800 7.473 1.00 91.19 327 VAL A CA 1
ATOM 2504 C C . VAL A 1 327 ? 16.744 10.324 8.542 1.00 91.19 327 VAL A C 1
ATOM 2506 O O . VAL A 1 327 ? 17.067 10.282 9.729 1.00 91.19 327 VAL A O 1
ATOM 2509 N N . GLN A 1 328 ? 15.544 10.766 8.152 1.00 85.31 328 GLN A N 1
ATOM 2510 C CA . GLN A 1 328 ? 14.512 11.201 9.097 1.00 85.31 328 GLN A CA 1
ATOM 2511 C C . GLN A 1 328 ? 14.096 10.074 10.054 1.00 85.31 328 GLN A C 1
ATOM 2513 O O . GLN A 1 328 ? 13.995 10.305 11.263 1.00 85.31 328 GLN A O 1
ATOM 2518 N N . ARG A 1 329 ? 13.895 8.855 9.535 1.00 82.94 329 ARG A N 1
ATOM 2519 C CA . ARG A 1 329 ? 13.549 7.664 10.330 1.00 82.94 329 ARG A CA 1
ATOM 2520 C C . ARG A 1 329 ? 14.672 7.275 11.286 1.00 82.94 329 ARG A C 1
ATOM 2522 O O . ARG A 1 329 ? 14.410 7.079 12.469 1.00 82.94 329 ARG A O 1
ATOM 2529 N N . VAL A 1 330 ? 15.916 7.235 10.810 1.00 89.75 330 VAL A N 1
ATOM 2530 C CA . VAL A 1 330 ? 17.092 6.925 11.639 1.00 89.75 330 VAL A CA 1
ATOM 2531 C C . VAL A 1 330 ? 17.272 7.967 12.743 1.00 89.75 330 VAL A C 1
ATOM 2533 O O . VAL A 1 330 ? 17.438 7.603 13.905 1.00 89.75 330 VAL A O 1
ATOM 2536 N N . ALA A 1 331 ? 17.171 9.259 12.425 1.00 88.00 331 ALA A N 1
ATOM 2537 C CA . ALA A 1 331 ? 17.290 10.323 13.420 1.00 88.00 331 ALA A CA 1
ATOM 2538 C C . ALA A 1 331 ? 16.192 10.240 14.495 1.00 88.00 331 ALA A C 1
ATOM 2540 O O . ALA A 1 331 ? 16.464 10.475 15.673 1.00 88.00 331 ALA A O 1
ATOM 2541 N N . ALA A 1 332 ? 14.958 9.897 14.110 1.00 80.88 332 ALA A N 1
ATOM 2542 C CA . ALA A 1 332 ? 13.870 9.671 15.057 1.00 80.88 332 ALA A CA 1
ATOM 2543 C C . ALA A 1 332 ? 14.134 8.438 15.937 1.00 80.88 332 ALA A C 1
ATOM 2545 O O . ALA A 1 332 ? 14.005 8.524 17.157 1.00 80.88 332 ALA A O 1
ATOM 2546 N N . LEU A 1 333 ? 14.560 7.327 15.330 1.00 83.94 333 LEU A N 1
ATOM 2547 C CA . LEU A 1 333 ? 14.862 6.080 16.026 1.00 83.94 333 LEU A CA 1
ATOM 2548 C C . LEU A 1 333 ? 15.974 6.259 17.065 1.00 83.94 333 LEU A C 1
ATOM 2550 O O . LEU A 1 333 ? 15.799 5.845 18.206 1.00 83.94 333 LEU A O 1
ATOM 2554 N N . ILE A 1 334 ? 17.080 6.919 16.701 1.00 88.31 334 ILE A N 1
ATOM 2555 C CA . ILE A 1 334 ? 18.195 7.186 17.623 1.00 88.31 334 ILE A CA 1
ATOM 2556 C C . ILE A 1 334 ? 17.701 7.948 18.854 1.00 88.31 334 ILE A C 1
ATOM 2558 O O . ILE A 1 334 ? 17.989 7.535 19.971 1.00 88.31 334 ILE A O 1
ATOM 2562 N N . ARG A 1 335 ? 16.908 9.014 18.672 1.00 84.06 335 ARG A N 1
ATOM 2563 C CA . ARG A 1 335 ? 16.375 9.804 19.798 1.00 84.06 335 ARG A CA 1
ATOM 2564 C C . ARG A 1 335 ? 15.567 8.948 20.764 1.00 84.06 335 ARG A C 1
ATOM 2566 O O . ARG A 1 335 ? 15.746 9.057 21.971 1.00 84.06 335 ARG A O 1
ATOM 2573 N N . VAL A 1 336 ? 14.693 8.096 20.238 1.00 79.38 336 VAL A N 1
ATOM 2574 C CA . VAL A 1 336 ? 13.847 7.246 21.079 1.00 79.38 336 VAL A CA 1
ATOM 2575 C C . VAL A 1 336 ? 14.669 6.177 21.784 1.00 79.38 336 VAL A C 1
ATOM 2577 O O . VAL A 1 336 ? 14.522 6.018 22.989 1.00 79.38 336 VAL A O 1
ATOM 2580 N N . LEU A 1 337 ? 15.589 5.502 21.091 1.00 83.62 337 LEU A N 1
ATOM 2581 C CA . LEU A 1 337 ? 16.462 4.513 21.729 1.00 83.62 337 LEU A CA 1
ATOM 2582 C C . LEU A 1 337 ? 17.325 5.139 22.835 1.00 83.62 337 LEU A C 1
ATOM 2584 O O . LEU A 1 337 ? 17.404 4.579 23.926 1.00 83.62 337 LEU A O 1
ATOM 2588 N N . SER A 1 338 ? 17.893 6.327 22.603 1.00 85.94 338 SER A N 1
ATOM 2589 C CA . SER A 1 338 ? 18.664 7.050 23.620 1.00 85.94 338 SER A CA 1
ATOM 2590 C C . SER A 1 338 ? 17.823 7.432 24.843 1.00 85.94 338 SER A C 1
ATOM 2592 O O . SER A 1 338 ? 18.290 7.263 25.968 1.00 85.94 338 SER A O 1
ATOM 2594 N N . ASN A 1 339 ? 16.580 7.888 24.648 1.00 80.50 339 ASN A N 1
ATOM 2595 C CA . ASN A 1 339 ? 15.666 8.201 25.754 1.00 80.50 339 ASN A CA 1
ATOM 2596 C C . ASN A 1 339 ? 15.291 6.947 26.560 1.00 80.50 339 ASN A C 1
ATOM 2598 O O . ASN A 1 339 ? 15.226 6.977 27.787 1.00 80.50 339 ASN A O 1
ATOM 2602 N N . MET A 1 340 ? 15.082 5.812 25.891 1.00 75.62 340 MET A N 1
ATOM 2603 C CA . MET A 1 340 ? 14.798 4.553 26.583 1.00 75.62 340 MET A CA 1
ATOM 2604 C C . MET A 1 340 ? 15.986 4.091 27.436 1.00 75.62 340 MET A C 1
ATOM 2606 O O . MET A 1 340 ? 15.804 3.588 28.545 1.00 75.62 340 MET A O 1
ATOM 2610 N N . GLU A 1 341 ? 17.211 4.265 26.938 1.00 81.88 341 GLU A N 1
ATOM 2611 C CA . GLU A 1 341 ? 18.430 3.939 27.682 1.00 81.88 341 GLU A CA 1
ATOM 2612 C C . GLU A 1 341 ? 18.670 4.862 28.881 1.00 81.88 341 GLU A C 1
ATOM 2614 O O . GLU A 1 341 ? 19.249 4.418 29.875 1.00 81.88 341 GLU A O 1
ATOM 2619 N N . SER A 1 342 ? 18.269 6.137 28.815 1.00 78.94 342 SER A N 1
ATOM 2620 C CA . SER A 1 342 ? 18.367 7.043 29.966 1.00 78.94 342 SER A CA 1
ATOM 2621 C C . SER A 1 342 ? 17.355 6.679 31.051 1.00 78.94 342 SER A C 1
ATOM 2623 O O . SER A 1 342 ? 17.747 6.526 32.203 1.00 78.94 342 SER A O 1
ATOM 2625 N N . VAL A 1 343 ? 16.092 6.423 30.685 1.00 76.38 343 VAL A N 1
ATOM 2626 C CA . VAL A 1 343 ? 15.042 6.014 31.640 1.00 76.38 343 VAL A CA 1
ATOM 2627 C C . VAL A 1 343 ? 15.386 4.688 32.319 1.00 76.38 343 VAL A C 1
ATOM 2629 O O . VAL A 1 343 ? 15.153 4.516 33.514 1.00 76.38 343 VAL A O 1
ATOM 2632 N N . LYS A 1 344 ? 15.960 3.734 31.576 1.00 78.81 344 LYS A N 1
ATOM 2633 C CA . LYS A 1 344 ? 16.402 2.465 32.164 1.00 78.81 344 LYS A CA 1
ATOM 2634 C C . LYS A 1 344 ? 17.526 2.676 33.184 1.00 78.81 344 LYS A C 1
ATOM 2636 O O . LYS A 1 344 ? 17.465 2.103 34.263 1.00 78.81 344 LYS A O 1
ATOM 2641 N N . ARG A 1 345 ? 18.507 3.532 32.872 1.00 80.56 345 ARG A N 1
ATOM 2642 C CA . ARG A 1 345 ? 19.602 3.867 33.798 1.00 80.56 345 ARG A CA 1
ATOM 2643 C C . ARG A 1 345 ? 19.116 4.533 35.085 1.00 80.56 345 ARG A C 1
ATOM 2645 O O . ARG A 1 345 ? 19.651 4.204 36.131 1.00 80.56 345 ARG A O 1
ATOM 2652 N N . GLU A 1 346 ? 18.112 5.407 35.016 1.00 76.19 346 GLU A N 1
ATOM 2653 C CA . GLU A 1 346 ? 17.508 6.036 36.205 1.00 76.19 346 GLU A CA 1
ATOM 2654 C C . GLU A 1 346 ? 16.717 5.050 37.077 1.00 76.19 346 GLU A C 1
ATOM 2656 O O . GLU A 1 346 ? 16.649 5.223 38.288 1.00 76.19 346 GLU A O 1
ATOM 2661 N N . LYS A 1 347 ? 16.104 4.014 36.488 1.00 72.44 347 LYS A N 1
ATOM 2662 C CA . LYS A 1 347 ? 15.404 2.966 37.254 1.00 72.44 347 LYS A CA 1
ATOM 2663 C C . LYS A 1 347 ? 16.356 1.996 37.958 1.00 72.44 347 LYS A C 1
ATOM 2665 O O . LYS A 1 347 ? 15.968 1.411 38.965 1.00 72.44 347 LYS A O 1
ATOM 2670 N N . ASP A 1 348 ? 17.554 1.810 37.408 1.00 75.81 348 ASP A N 1
ATOM 2671 C CA . ASP A 1 348 ? 18.559 0.867 37.909 1.00 75.81 348 ASP A CA 1
ATOM 2672 C C . ASP A 1 348 ? 19.541 1.511 38.925 1.00 75.81 348 ASP A C 1
ATOM 2674 O O . ASP A 1 348 ? 20.379 0.800 39.483 1.00 75.81 348 ASP A O 1
ATOM 2678 N N . SER A 1 349 ? 19.458 2.832 39.160 1.00 69.69 349 SER A N 1
ATOM 2679 C CA . SER A 1 349 ? 20.301 3.617 40.089 1.00 69.69 349 SER A CA 1
ATOM 2680 C C . SER A 1 349 ? 19.617 3.926 41.417 1.00 69.69 349 SER A C 1
ATOM 2682 O O . SER A 1 349 ? 20.277 3.773 42.468 1.00 69.69 349 SER A O 1
#

Organism: NCBI:txid386627